Protein AF-0000000071357700 (afdb_homodimer)

Nearest PDB structures (foldseek):
  2y75-assembly1_E  TM=8.325E-01  e=3.888E-07  Bacillus subtilis
  4cic-assembly1_B  TM=8.578E-01  e=1.133E-05  Thermincola potens JR
  6hse-assembly1_A  TM=6.939E-01  e=2.229E-06  Streptomyces venezuelae ATCC 10712
  7b0c-assembly1_B  TM=7.019E-01  e=5.502E-06  Streptomyces coelicolor A3(2)
  3k69-assembly1_A-2  TM=5.974E-01  e=1.442E-05  Lactiplantibacillus plantarum

Secondary structure (DSSP, 8-state):
--SS-HHHHHHHHHHHHHHHHHHTT--B-HHHHHHHHT--HHHHHHHHHHHHHTTSSEEE-STT-EEE--HHHHTSBTHHHHHHHHTTHHHH--TT--SS--SSS--TTHHHHHHHHHHHHHHHHHSBGGG--HHIIIII--S--/--SS-HHHHHHHHHHHHHHHHHHTT--B-HHHHHHHHT--HHHHHHHHHHHHHTTSSEEE-STT-EEE--HHHHTSBTHHHHHHHHTTHHHH--TT--SS--SSS--TTHHHHHHHHHHHHHHHHHSBGGG--HHHHHHS--S--

Foldseek 3Di:
DDPDDPLLLLLLLLLLVQLQQVVVVAFDALVRSCQQQVHDSVSSVVLVVLCCVVVLWDWDDDPRIHIHHDPVSQQFFQVVSVCSPPNCCLQDHDPVRDPPADPVRHDPCRPVVNVVSVVVVCNRRVHGSNNDYPVCCVPPNSSHD/DDPDDPLLLLLLLLLLVQLQQVVVVAFDALVRSCQQQVHDSVSSVVLVVLCCVVVLWDWDDDPRIHIHHDPVSQQFFQVVSVCSPPRCCLQDHDPVRDPPADPVRHDPCRPVVNVVSVVVVCNRRVHGSNNDYPVCCVVPNSSHD

InterPro domains:
  IPR000944 Transcription regulator Rrf2 [PF02082] (5-131)
  IPR000944 Transcription regulator Rrf2 [PS51197] (3-134)
  IPR000944 Transcription regulator Rrf2 [PTHR33221] (5-133)
  IPR000944 Transcription regulator Rrf2 [TIGR00738] (4-131)
  IPR030489 Transcription regulator Rrf2-type, conserved site [PS01332] (51-69)
  IPR036388 Winged helix-like DNA-binding domain superfamily [G3DSA:1.10.10.10] (3-140)
  IPR036390 Winged helix DNA-binding domain superfamily [SSF46785] (5-133)

Solvent-accessible surface area (backbone atoms only — not comparable to full-atom values): 15322 Å² total; per-residue (Å²): 122,44,63,41,53,70,67,51,21,51,45,51,46,48,49,41,53,34,29,32,38,20,76,70,75,38,56,44,42,69,67,61,51,21,64,51,41,64,44,62,52,72,63,45,50,56,52,50,50,55,36,35,75,70,60,59,32,45,74,43,84,68,97,88,25,24,32,29,40,55,75,74,42,29,66,35,33,46,39,54,58,46,37,72,76,65,42,60,40,74,64,67,56,36,69,59,61,36,76,60,57,39,94,89,27,30,40,94,58,39,74,67,38,49,55,37,35,49,45,48,42,49,52,29,54,70,37,35,40,47,73,53,45,57,71,48,30,76,72,26,24,63,59,44,73,122,46,64,40,53,70,68,51,19,51,46,52,47,48,51,42,52,34,30,33,38,20,77,71,75,38,56,43,42,69,67,59,49,20,67,51,41,64,43,62,54,72,64,46,51,54,51,51,50,54,36,36,75,70,59,60,33,44,75,41,85,65,96,88,26,24,32,28,39,55,75,74,42,30,65,35,32,45,40,54,58,46,36,72,74,68,41,61,40,72,65,67,53,36,70,59,61,38,76,64,55,39,94,90,28,30,40,94,56,39,72,66,40,48,54,38,35,49,45,49,42,48,51,29,55,69,37,36,41,46,74,54,42,56,74,51,26,78,70,24,29,63,58,47,67

Structure (mmCIF, N/CA/C/O backbone):
data_AF-0000000071357700-model_v1
#
loop_
_entity.id
_entity.type
_entity.pdbx_description
1 polymer 'Transcriptional regulator, BadM/Rrf2 family'
#
loop_
_atom_site.group_PDB
_atom_site.id
_atom_site.type_symbol
_atom_site.label_atom_id
_atom_site.label_alt_id
_atom_site.label_comp_id
_atom_site.label_asym_id
_atom_site.label_entity_id
_atom_site.label_seq_id
_atom_site.pdbx_PDB_ins_code
_atom_site.Cartn_x
_atom_site.Cartn_y
_atom_site.Cartn_z
_atom_site.occupancy
_atom_site.B_iso_or_equiv
_atom_site.auth_seq_id
_atom_site.auth_comp_id
_atom_site.auth_asym_id
_atom_site.auth_atom_id
_atom_site.pdbx_PDB_model_num
ATOM 1 N N . MET A 1 1 ? -5.949 3.484 -6.414 1 47.72 1 MET A N 1
ATOM 2 C CA . MET A 1 1 ? -5.672 2.896 -5.109 1 47.72 1 MET A CA 1
ATOM 3 C C . MET A 1 1 ? -4.18 2.934 -4.801 1 47.72 1 MET A C 1
ATOM 5 O O . MET A 1 1 ? -3.354 2.674 -5.68 1 47.72 1 MET A O 1
ATOM 9 N N . GLY A 1 2 ? -3.729 3.766 -3.908 1 59.22 2 GLY A N 1
ATOM 10 C CA . GLY A 1 2 ? -2.348 4.141 -3.643 1 59.22 2 GLY A CA 1
ATOM 11 C C . GLY A 1 2 ? -1.63 3.168 -2.729 1 59.22 2 GLY A C 1
ATOM 12 O O . GLY A 1 2 ? -2.172 2.113 -2.389 1 59.22 2 GLY A O 1
ATOM 13 N N . PHE A 1 3 ? -0.443 3.375 -2.49 1 72.31 3 PHE A N 1
ATOM 14 C CA . PHE A 1 3 ? 0.443 2.664 -1.575 1 72.31 3 PHE A CA 1
ATOM 15 C C . PHE A 1 3 ? -0.128 2.658 -0.163 1 72.31 3 PHE A C 1
ATOM 17 O O . PHE A 1 3 ? -0.196 1.609 0.481 1 72.31 3 PHE A O 1
ATOM 24 N N . PHE A 1 4 ? -0.671 3.709 0.157 1 87.12 4 PHE A N 1
ATOM 25 C CA . PHE A 1 4 ? -1.329 3.828 1.453 1 87.12 4 PHE A CA 1
ATOM 26 C C . PHE A 1 4 ? -2.836 3.656 1.313 1 87.12 4 PHE A C 1
ATOM 28 O O . PHE A 1 4 ? -3.389 3.832 0.225 1 87.12 4 PHE A O 1
ATOM 35 N N . SER A 1 5 ? -3.4 3.236 2.422 1 89 5 SER A N 1
ATOM 36 C CA . SER A 1 5 ? -4.859 3.234 2.447 1 89 5 SER A CA 1
ATOM 37 C C . SER A 1 5 ? -5.418 4.641 2.254 1 89 5 SER A C 1
ATOM 39 O O . SER A 1 5 ? -4.73 5.629 2.523 1 89 5 SER A O 1
ATOM 41 N N . LYS A 1 6 ? -6.656 4.66 1.799 1 89.06 6 LYS A N 1
ATOM 42 C CA . LYS A 1 6 ? -7.312 5.953 1.638 1 89.06 6 LYS A CA 1
ATOM 43 C C . LYS A 1 6 ? -7.332 6.727 2.951 1 89.06 6 LYS A C 1
ATOM 45 O O . LYS A 1 6 ? -7.152 7.945 2.963 1 89.06 6 LYS A O 1
ATOM 50 N N . THR A 1 7 ? -7.574 5.996 4.02 1 93.5 7 THR A N 1
ATOM 51 C CA . THR A 1 7 ? -7.57 6.598 5.348 1 93.5 7 THR A CA 1
ATOM 52 C C . THR A 1 7 ? -6.23 7.277 5.629 1 93.5 7 THR A C 1
ATOM 54 O O . THR A 1 7 ? -6.195 8.438 6.047 1 93.5 7 THR A O 1
ATOM 57 N N . CYS A 1 8 ? -5.188 6.598 5.352 1 93.81 8 CYS A N 1
ATOM 58 C CA . CYS A 1 8 ? -3.859 7.145 5.613 1 93.81 8 CYS A CA 1
ATOM 59 C C . CYS A 1 8 ? -3.555 8.305 4.676 1 93.81 8 CYS A C 1
ATOM 61 O O . CYS A 1 8 ? -2.912 9.281 5.07 1 93.81 8 CYS A O 1
ATOM 63 N N . GLU A 1 9 ? -3.99 8.188 3.463 1 92.62 9 GLU A N 1
ATOM 64 C CA . GLU A 1 9 ? -3.799 9.281 2.516 1 92.62 9 GLU A CA 1
ATOM 65 C C . GLU A 1 9 ? -4.473 10.562 3.004 1 92.62 9 GLU A C 1
ATOM 67 O O . GLU A 1 9 ? -3.84 11.617 3.064 1 92.62 9 GLU A O 1
ATOM 72 N N . TYR A 1 10 ? -5.691 10.445 3.387 1 94.44 10 TYR A N 1
ATOM 73 C CA . TYR A 1 10 ? -6.43 11.594 3.891 1 94.44 10 TYR A CA 1
ATOM 74 C C . TYR A 1 10 ? -5.789 12.141 5.16 1 94.44 10 TYR A C 1
ATOM 76 O O . TYR A 1 10 ? -5.672 13.359 5.328 1 94.44 10 TYR A O 1
ATOM 84 N N . ALA A 1 11 ? -5.426 11.258 5.973 1 96.75 11 ALA A N 1
ATOM 85 C CA . ALA A 1 11 ? -4.84 11.664 7.25 1 96.75 11 ALA A CA 1
ATOM 86 C C . ALA A 1 11 ? -3.555 12.453 7.039 1 96.75 11 ALA A C 1
ATOM 88 O O . ALA A 1 11 ? -3.365 13.516 7.645 1 96.75 11 ALA A O 1
ATOM 89 N N . MET A 1 12 ? -2.723 11.922 6.195 1 94.81 12 MET A N 1
ATOM 90 C CA . MET A 1 12 ? -1.46 12.609 5.941 1 94.81 12 MET A CA 1
ATOM 91 C C . MET A 1 12 ? -1.704 13.992 5.348 1 94.81 12 MET A C 1
ATOM 93 O O . MET A 1 12 ? -1.11 14.977 5.793 1 94.81 12 MET A O 1
ATOM 97 N N . ARG A 1 13 ? -2.582 14.047 4.406 1 94 13 ARG A N 1
ATOM 98 C CA . ARG A 1 13 ? -2.891 15.336 3.803 1 94 13 ARG A CA 1
ATOM 99 C C . ARG A 1 13 ? -3.477 16.297 4.832 1 94 13 ARG A C 1
ATOM 101 O O . ARG A 1 13 ? -3.107 17.469 4.875 1 94 13 ARG A O 1
ATOM 108 N N . ALA A 1 14 ? -4.344 15.812 5.625 1 96.25 14 ALA A N 1
ATOM 109 C CA . ALA A 1 14 ? -4.992 16.641 6.637 1 96.25 14 ALA A CA 1
ATOM 110 C C . ALA A 1 14 ? -3.977 17.172 7.645 1 96.25 14 ALA A C 1
ATOM 112 O O . ALA A 1 14 ? -3.967 18.359 7.957 1 96.25 14 ALA A O 1
ATOM 113 N N . VAL A 1 15 ? -3.174 16.297 8.109 1 97.12 15 VAL A N 1
ATOM 114 C CA . VAL A 1 15 ? -2.205 16.656 9.133 1 97.12 15 VAL A CA 1
ATOM 115 C C . VAL A 1 15 ? -1.217 17.672 8.578 1 97.12 15 VAL A C 1
ATOM 117 O O . VAL A 1 15 ? -0.868 18.641 9.258 1 97.12 15 VAL A O 1
ATOM 120 N N . ILE A 1 16 ? -0.778 17.469 7.395 1 95.19 16 ILE A N 1
ATOM 121 C CA . ILE A 1 16 ? 0.145 18.422 6.773 1 95.19 16 ILE A CA 1
ATOM 122 C C . ILE A 1 16 ? -0.532 19.781 6.625 1 95.19 16 ILE A C 1
ATOM 124 O O . ILE A 1 16 ? 0.075 20.812 6.906 1 95.19 16 ILE A O 1
ATOM 128 N N . TYR A 1 17 ? -1.741 19.797 6.164 1 94.56 17 TYR A N 1
ATOM 129 C CA . TYR A 1 17 ? -2.492 21.047 6.035 1 94.56 17 TYR A CA 1
ATOM 130 C C . TYR A 1 17 ? -2.598 21.75 7.375 1 94.56 17 TYR A C 1
ATOM 132 O O . TYR A 1 17 ? -2.32 22.953 7.473 1 94.56 17 TYR A O 1
ATOM 140 N N . ILE A 1 18 ? -2.986 21.047 8.367 1 96.75 18 ILE A N 1
ATOM 141 C CA . ILE A 1 18 ? -3.139 21.609 9.703 1 96.75 18 ILE A CA 1
ATOM 142 C C . ILE A 1 18 ? -1.794 22.141 10.195 1 96.75 18 ILE A C 1
ATOM 144 O O . ILE A 1 18 ? -1.725 23.203 10.805 1 96.75 18 ILE A O 1
ATOM 148 N N . ALA A 1 19 ? -0.78 21.359 9.945 1 96.75 19 ALA A N 1
ATOM 149 C CA . ALA A 1 19 ? 0.559 21.75 10.375 1 96.75 19 ALA A CA 1
ATOM 150 C C . ALA A 1 19 ? 0.961 23.094 9.758 1 96.75 19 ALA A C 1
ATOM 152 O O . ALA A 1 19 ? 1.442 23.984 10.461 1 96.75 19 ALA A O 1
ATOM 153 N N . VAL A 1 20 ? 0.781 23.219 8.508 1 94.62 20 VAL A N 1
ATOM 154 C CA . VAL A 1 20 ? 1.146 24.453 7.797 1 94.62 20 VAL A CA 1
ATOM 155 C C . VAL A 1 20 ? 0.35 25.625 8.352 1 94.62 20 VAL A C 1
ATOM 157 O O . VAL A 1 20 ? 0.912 26.688 8.633 1 94.62 20 VAL A O 1
ATOM 160 N N . ARG A 1 21 ? -0.917 25.422 8.555 1 94.94 21 ARG A N 1
ATOM 161 C CA . ARG A 1 21 ? -1.773 26.469 9.102 1 94.94 21 ARG A CA 1
ATOM 162 C C . ARG A 1 21 ? -1.368 26.828 10.531 1 94.94 21 ARG A C 1
ATOM 164 O O . ARG A 1 21 ? -1.379 28 10.906 1 94.94 21 ARG A O 1
ATOM 171 N N . SER A 1 22 ? -1.068 25.844 11.234 1 96.12 22 SER A N 1
ATOM 172 C CA . SER A 1 22 ? -0.644 26.047 12.609 1 96.12 22 SER A CA 1
ATOM 173 C C . SER A 1 22 ? 0.635 26.875 12.672 1 96.12 22 SER A C 1
ATOM 175 O O . SER A 1 22 ? 0.788 27.734 13.555 1 96.12 22 SER A O 1
ATOM 177 N N . GLN A 1 23 ? 1.544 26.562 11.828 1 94.62 23 GLN A N 1
ATOM 178 C CA . GLN A 1 23 ? 2.795 27.312 11.773 1 94.62 23 GLN A CA 1
ATOM 179 C C . GLN A 1 23 ? 2.541 28.781 11.445 1 94.62 23 GLN A C 1
ATOM 181 O O . GLN A 1 23 ? 3.371 29.641 11.75 1 94.62 23 GLN A O 1
ATOM 186 N N . GLU A 1 24 ? 1.384 29.047 10.867 1 93.25 24 GLU A N 1
ATOM 187 C CA . GLU A 1 24 ? 0.967 30.406 10.562 1 93.25 24 GLU A CA 1
ATOM 188 C C . GLU A 1 24 ? 0.132 31 11.695 1 93.25 24 GLU A C 1
ATOM 190 O O . GLU A 1 24 ? -0.424 32.094 11.562 1 93.25 24 GLU A O 1
ATOM 195 N N . GLY A 1 25 ? -0.022 30.266 12.75 1 93.69 25 GLY A N 1
ATOM 196 C CA . GLY A 1 25 ? -0.764 30.719 13.914 1 93.69 25 GLY A CA 1
ATOM 197 C C . GLY A 1 25 ? -2.264 30.562 13.773 1 93.69 25 GLY A C 1
ATOM 198 O O . GLY A 1 25 ? -3.039 31.219 14.461 1 93.69 25 GLY A O 1
ATOM 199 N N . GLN A 1 26 ? -2.684 29.703 12.852 1 94.94 26 GLN A N 1
ATOM 200 C CA . GLN A 1 26 ? -4.109 29.547 12.57 1 94.94 26 GLN A CA 1
ATOM 201 C C . GLN A 1 26 ? -4.613 28.188 13.023 1 94.94 26 GLN A C 1
ATOM 203 O O . GLN A 1 26 ? -3.838 27.234 13.117 1 94.94 26 GLN A O 1
ATOM 208 N N . ARG A 1 27 ? -5.852 28.156 13.336 1 97.12 27 ARG A N 1
ATOM 209 C CA . ARG A 1 27 ? -6.598 26.922 13.547 1 97.12 27 ARG A CA 1
ATOM 210 C C . ARG A 1 27 ? -7.574 26.672 12.406 1 97.12 27 ARG A C 1
ATOM 212 O O . ARG A 1 27 ? -8.078 27.609 11.789 1 97.12 27 ARG A O 1
ATOM 219 N N . THR A 1 28 ? -7.781 25.469 12.172 1 96.06 28 THR A N 1
ATOM 220 C CA . THR A 1 28 ? -8.578 25.156 10.984 1 96.06 28 THR A CA 1
ATOM 221 C C . THR A 1 28 ? -9.75 24.25 11.352 1 96.06 28 THR A C 1
ATOM 223 O O . THR A 1 28 ? -9.57 23.266 12.078 1 96.06 28 THR A O 1
ATOM 226 N N . GLY A 1 29 ? -10.93 24.594 10.852 1 96.5 29 GLY A N 1
ATOM 227 C CA . GLY A 1 29 ? -12.102 23.75 11.047 1 96.5 29 GLY A CA 1
ATOM 228 C C . GLY A 1 29 ? -12.164 22.594 10.086 1 96.5 29 GLY A C 1
ATOM 229 O O . GLY A 1 29 ? -11.516 22.609 9.031 1 96.5 29 GLY A O 1
ATOM 230 N N . ILE A 1 30 ? -12.922 21.609 10.461 1 95.69 30 ILE A N 1
ATOM 231 C CA . ILE A 1 30 ? -13.016 20.359 9.703 1 95.69 30 ILE A CA 1
ATOM 232 C C . ILE A 1 30 ? -13.484 20.656 8.281 1 95.69 30 ILE A C 1
ATOM 234 O O . ILE A 1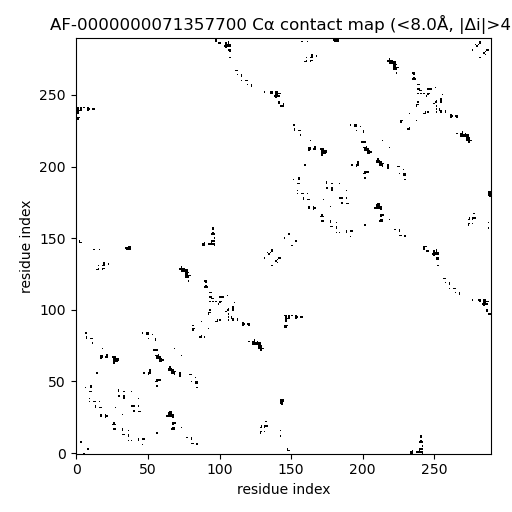 30 ? -13.016 20.031 7.328 1 95.69 30 ILE A O 1
ATOM 238 N N . ARG A 1 31 ? -14.453 21.531 8.047 1 94.62 31 ARG A N 1
ATOM 239 C CA . ARG A 1 31 ? -14.969 21.875 6.723 1 94.62 31 ARG A CA 1
ATOM 240 C C . ARG A 1 31 ? -13.867 22.438 5.836 1 94.62 31 ARG A C 1
ATOM 242 O O . ARG A 1 31 ? -13.727 22.047 4.68 1 94.62 31 ARG A O 1
ATOM 249 N N . GLU A 1 32 ? -13.164 23.344 6.375 1 94.88 32 GLU A N 1
ATOM 250 C CA . GLU A 1 32 ? -12.055 23.938 5.641 1 94.88 32 GLU A CA 1
ATOM 251 C C . GLU A 1 32 ? -11.023 22.891 5.246 1 94.88 32 GLU A C 1
ATOM 253 O O . GLU A 1 32 ? -10.555 22.875 4.105 1 94.88 32 GLU A O 1
ATOM 258 N N . ILE A 1 33 ? -10.648 22.078 6.164 1 95.69 33 ILE A N 1
ATOM 259 C CA . ILE A 1 33 ? -9.672 21.031 5.895 1 95.69 33 ILE A CA 1
ATOM 260 C C . ILE A 1 33 ? -10.18 20.125 4.77 1 95.69 33 ILE A C 1
ATOM 262 O O . ILE A 1 33 ? -9.477 19.891 3.787 1 95.69 33 ILE A O 1
ATOM 266 N N . ALA A 1 34 ? -11.414 19.641 4.918 1 95.75 34 ALA A N 1
ATOM 267 C CA . ALA A 1 34 ? -12.008 18.719 3.945 1 95.75 34 ALA A CA 1
ATOM 268 C C . ALA A 1 34 ? -11.992 19.328 2.543 1 95.75 34 ALA A C 1
ATOM 270 O O . ALA A 1 34 ? -11.633 18.641 1.575 1 95.75 34 ALA A O 1
ATOM 271 N N . GLU A 1 35 ? -12.32 20.547 2.416 1 92.94 35 GLU A N 1
ATOM 272 C CA . GLU A 1 35 ? -12.375 21.25 1.137 1 92.94 35 GLU A CA 1
ATOM 273 C C . GLU A 1 35 ? -10.992 21.359 0.509 1 92.94 35 GLU A C 1
ATOM 275 O O . GLU A 1 35 ? -10.836 21.234 -0.707 1 92.94 35 GLU A O 1
ATOM 280 N N . ASN A 1 36 ? -10.031 21.547 1.307 1 91.88 36 ASN A N 1
ATOM 281 C CA . ASN A 1 36 ? -8.695 21.828 0.791 1 91.88 36 ASN A CA 1
ATOM 282 C C . ASN A 1 36 ? -7.93 20.547 0.477 1 91.88 36 ASN A C 1
ATOM 284 O O . ASN A 1 36 ? -6.961 20.562 -0.284 1 91.88 36 ASN A O 1
ATOM 288 N N . ILE A 1 37 ? -8.32 19.484 1.037 1 90.5 37 ILE A N 1
ATOM 289 C CA . ILE A 1 37 ? -7.586 18.25 0.756 1 90.5 37 ILE A CA 1
ATOM 290 C C . ILE A 1 37 ? -8.469 17.281 -0.029 1 90.5 37 ILE A C 1
ATOM 292 O O . ILE A 1 37 ? -8.102 16.125 -0.245 1 90.5 37 ILE A O 1
ATOM 296 N N . ASN A 1 38 ? -9.633 17.656 -0.457 1 88.81 38 ASN A N 1
ATOM 297 C CA . ASN A 1 38 ? -10.578 16.875 -1.255 1 88.81 38 ASN A CA 1
ATOM 298 C C . ASN A 1 38 ? -10.93 15.555 -0.576 1 88.81 38 ASN A C 1
ATOM 300 O O . ASN A 1 38 ? -10.781 14.492 -1.176 1 88.81 38 ASN A O 1
ATOM 304 N N . SER A 1 39 ? -11.391 15.68 0.576 1 91.81 39 SER A N 1
ATOM 305 C CA . SER A 1 39 ? -11.836 14.539 1.364 1 91.81 39 SER A CA 1
ATOM 306 C C . SER A 1 39 ? -13.281 14.711 1.818 1 91.81 39 SER A C 1
ATOM 308 O O . SER A 1 39 ? -13.719 15.82 2.113 1 91.81 39 SER A O 1
ATOM 310 N N . PRO A 1 40 ? -14 13.57 1.815 1 93.69 40 PRO A N 1
ATOM 311 C CA . PRO A 1 40 ? -15.312 13.672 2.447 1 93.69 40 PRO A CA 1
ATOM 312 C C . PRO A 1 40 ? -15.234 14.062 3.92 1 93.69 40 PRO A C 1
ATOM 314 O O . PRO A 1 40 ? -14.398 13.539 4.66 1 93.69 40 PRO A O 1
ATOM 317 N N . GLU A 1 41 ? -16.125 14.953 4.297 1 94.88 41 GLU A N 1
ATOM 318 C CA . GLU A 1 41 ? -16.078 15.531 5.633 1 94.88 41 GLU A CA 1
ATOM 319 C C . GLU A 1 41 ? -16.328 14.477 6.707 1 94.88 41 GLU A C 1
ATOM 321 O O . GLU A 1 41 ? -15.656 14.469 7.742 1 94.88 41 GLU A O 1
ATOM 326 N N . HIS A 1 42 ? -17.281 13.664 6.477 1 93.94 42 HIS A N 1
ATOM 327 C CA . HIS A 1 42 ? -17.641 12.68 7.5 1 93.94 42 HIS A CA 1
ATOM 328 C C . HIS A 1 42 ? -16.484 11.711 7.746 1 93.94 42 HIS A C 1
ATOM 330 O O . HIS A 1 42 ? -16.234 11.32 8.891 1 93.94 42 HIS A O 1
ATOM 336 N N . PHE A 1 43 ? -15.859 11.289 6.75 1 94 43 PHE A N 1
ATOM 337 C CA . PHE A 1 43 ? -14.711 10.398 6.852 1 94 43 PHE A CA 1
ATOM 338 C C . PHE A 1 43 ? -13.547 11.102 7.535 1 94 43 PHE A C 1
ATOM 340 O O . PHE A 1 43 ? -12.883 10.523 8.406 1 94 43 PHE A O 1
ATOM 347 N N . LEU A 1 44 ? -13.398 12.305 7.254 1 97.06 44 LEU A N 1
ATOM 348 C CA . LEU A 1 44 ? -12.32 13.102 7.824 1 97.06 44 LEU A CA 1
ATOM 349 C C . LEU A 1 44 ? -12.531 13.312 9.32 1 97.06 44 LEU A C 1
ATOM 351 O O . LEU A 1 44 ? -11.57 13.297 10.102 1 97.06 44 LEU A O 1
ATOM 355 N N . ALA A 1 45 ? -13.734 13.508 9.695 1 96.81 45 ALA A N 1
ATOM 356 C CA . ALA A 1 45 ? -14.055 13.711 11.102 1 96.81 45 ALA A CA 1
ATOM 357 C C . ALA A 1 45 ? -13.586 12.531 11.953 1 96.81 45 ALA A C 1
ATOM 359 O O . ALA A 1 45 ? -13 12.719 13.016 1 96.81 45 ALA A O 1
ATOM 360 N N . LYS A 1 46 ? -13.805 11.367 11.508 1 97.19 46 LYS A N 1
ATOM 361 C CA . LYS A 1 46 ? -13.375 10.164 12.219 1 97.19 46 LYS A CA 1
ATOM 362 C C . LYS A 1 46 ? -11.852 10.086 12.305 1 97.19 46 LYS A C 1
ATOM 364 O O . LYS A 1 46 ? -11.305 9.727 13.344 1 97.19 46 LYS A O 1
ATOM 369 N N . ILE A 1 47 ? -11.25 10.391 11.273 1 97.94 47 ILE A N 1
ATOM 370 C CA . ILE A 1 47 ? -9.789 10.375 11.211 1 97.94 47 ILE A CA 1
ATOM 371 C C . ILE A 1 47 ? -9.219 11.375 12.219 1 97.94 47 ILE A C 1
ATOM 373 O O . ILE A 1 47 ? -8.352 11.023 13.023 1 97.94 47 ILE A O 1
ATOM 377 N N . LEU A 1 48 ? -9.742 12.586 12.188 1 98.06 48 LEU A N 1
ATOM 378 C CA . LEU A 1 48 ? -9.219 13.633 13.055 1 98.06 48 LEU A CA 1
ATOM 379 C C . LEU A 1 48 ? -9.523 13.336 14.516 1 98.06 48 LEU A C 1
ATOM 381 O O . LEU A 1 48 ? -8.734 13.68 15.398 1 98.06 48 LEU A O 1
ATOM 385 N N . GLN A 1 49 ? -10.625 12.758 14.711 1 9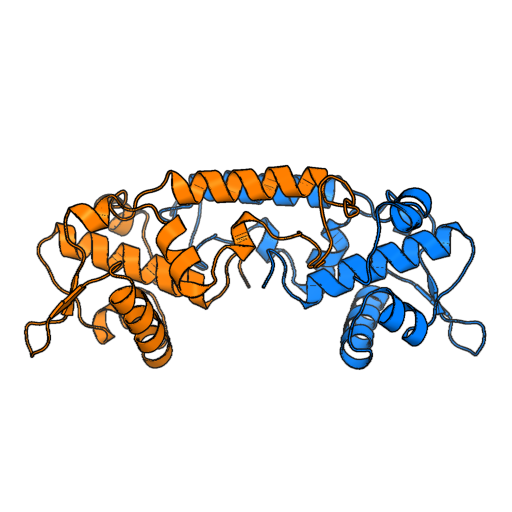7.25 49 GLN A N 1
ATOM 386 C CA . GLN A 1 49 ? -10.953 12.344 16.062 1 97.25 49 GLN A CA 1
ATOM 387 C C . GLN A 1 49 ? -9.93 11.352 16.609 1 97.25 49 GLN A C 1
ATOM 389 O O . GLN A 1 49 ? -9.438 11.492 17.734 1 97.25 49 GLN A O 1
ATOM 394 N N . LYS A 1 50 ? -9.609 10.367 15.844 1 97.56 50 LYS A N 1
ATOM 395 C CA . LYS A 1 50 ? -8.625 9.367 16.234 1 97.56 50 LYS A CA 1
ATOM 396 C C . LYS A 1 50 ? -7.25 10 16.453 1 97.56 50 LYS A C 1
ATOM 398 O O . LYS A 1 50 ? -6.566 9.695 17.438 1 97.56 50 LYS A O 1
ATOM 403 N N . LEU A 1 51 ? -6.887 10.859 15.594 1 98.31 51 LEU A N 1
ATOM 404 C CA . LEU A 1 51 ? -5.586 11.516 15.695 1 98.31 51 LEU A CA 1
ATOM 405 C C . LEU A 1 51 ? -5.535 12.43 16.922 1 98.31 51 LEU A C 1
ATOM 407 O O . LEU A 1 51 ? -4.484 12.562 17.547 1 98.31 51 LEU A O 1
ATOM 411 N N . SER A 1 52 ? -6.641 13.086 17.156 1 97.81 52 SER A N 1
ATOM 412 C CA . SER A 1 52 ? -6.723 13.945 18.344 1 97.81 52 SER A CA 1
ATOM 413 C C . SER A 1 52 ? -6.598 13.133 19.625 1 97.81 52 SER A C 1
ATOM 415 O O . SER A 1 52 ? -5.914 13.547 20.562 1 97.81 52 SER A O 1
ATOM 417 N N . GLN A 1 53 ? -7.227 12.008 19.625 1 96.75 53 GLN A N 1
ATOM 418 C CA . GLN A 1 53 ? -7.16 11.125 20.797 1 96.75 53 GLN A CA 1
ATOM 419 C C . GLN A 1 53 ? -5.727 10.672 21.047 1 96.75 53 GLN A C 1
ATOM 421 O O . GLN A 1 53 ? -5.344 10.438 22.203 1 96.75 53 GLN A O 1
ATOM 426 N N . GLN A 1 54 ? -4.949 10.602 20.031 1 96.19 54 GLN A N 1
ATOM 427 C CA . GLN A 1 54 ? -3.564 10.148 20.141 1 96.19 54 GLN A CA 1
ATOM 428 C C . GLN A 1 54 ? -2.613 11.336 20.312 1 96.19 54 GLN A C 1
ATOM 430 O O . GLN A 1 54 ? -1.393 11.156 20.312 1 96.19 54 GLN A O 1
ATOM 435 N N . GLY A 1 55 ? -3.145 12.516 20.312 1 96.88 55 GLY A N 1
ATOM 436 C CA . GLY A 1 55 ? -2.365 13.711 20.562 1 96.88 55 GLY A CA 1
ATOM 437 C C . GLY A 1 55 ? -1.59 14.195 19.359 1 96.88 55 GLY A C 1
ATOM 438 O O . GLY A 1 55 ? -0.657 14.992 19.484 1 96.88 55 GLY A O 1
ATOM 439 N N . LEU A 1 56 ? -1.884 13.727 18.234 1 97.88 56 LEU A N 1
ATOM 440 C CA . LEU A 1 56 ? -1.18 14.125 17.016 1 97.88 56 LEU A CA 1
ATOM 441 C C . LEU A 1 56 ? -1.703 15.461 16.5 1 97.88 56 LEU A C 1
ATOM 443 O O . LEU A 1 56 ? -0.969 16.203 15.844 1 97.88 56 LEU A O 1
ATOM 447 N N . VAL A 1 57 ? -2.936 15.68 16.703 1 98.19 57 VAL A N 1
ATOM 448 C CA . VAL A 1 57 ? -3.564 16.969 16.453 1 98.19 57 VAL A CA 1
ATOM 449 C C . VAL A 1 57 ? -4.32 17.422 17.703 1 98.19 57 VAL A C 1
ATOM 451 O O . VAL A 1 57 ? -4.812 16.594 18.469 1 98.19 57 VAL A O 1
ATOM 454 N N . LEU A 1 58 ? -4.305 18.656 17.891 1 98.38 58 LEU A N 1
ATOM 455 C CA . LEU A 1 58 ? -5.07 19.25 18.984 1 98.38 58 LEU A CA 1
ATOM 456 C C . LEU A 1 58 ? -6.289 20 18.453 1 98.38 58 LEU A C 1
ATOM 458 O O . LEU A 1 58 ? -6.359 20.312 17.25 1 98.38 58 LEU A O 1
ATOM 462 N N . SER A 1 59 ? -7.242 20.203 19.359 1 97.25 59 SER A N 1
ATOM 463 C CA . SER A 1 59 ? -8.453 20.891 18.922 1 97.25 59 SER A CA 1
ATOM 464 C C . SER A 1 59 ? -9.008 21.797 20.016 1 97.25 59 SER A C 1
ATOM 466 O O . SER A 1 59 ? -8.852 21.516 21.203 1 97.25 59 SER A O 1
ATOM 468 N N . ILE A 1 60 ? -9.5 22.906 19.594 1 95.62 60 ILE A N 1
ATOM 469 C CA . ILE A 1 60 ? -10.227 23.844 20.438 1 95.62 60 ILE A CA 1
ATOM 470 C C . ILE A 1 60 ? -11.672 23.953 19.969 1 95.62 60 ILE A C 1
ATOM 472 O O . ILE A 1 60 ? -11.93 24.125 18.766 1 95.62 60 ILE A O 1
ATOM 476 N N . LYS A 1 61 ? -12.602 23.797 20.938 1 92.25 61 LYS A N 1
ATOM 477 C CA . LYS A 1 61 ? -14.023 23.891 20.594 1 92.25 61 LYS A CA 1
ATOM 478 C C . LYS A 1 61 ? -14.469 25.344 20.469 1 92.25 61 LYS A C 1
ATOM 480 O O . LYS A 1 61 ? -13.883 26.234 21.094 1 92.25 61 LYS A O 1
ATOM 485 N N . GLY A 1 62 ? -15.547 25.594 19.703 1 89.19 62 GLY A N 1
ATOM 486 C CA . GLY A 1 62 ? -16.172 26.906 19.625 1 89.19 62 GLY A CA 1
ATOM 487 C C . GLY A 1 62 ? -15.992 27.578 18.281 1 89.19 62 GLY A C 1
ATOM 488 O O . GLY A 1 62 ? -15.266 27.094 17.422 1 89.19 62 GLY A O 1
ATOM 489 N N . PRO A 1 63 ? -16.625 28.688 18.016 1 87.06 63 PRO A N 1
ATOM 490 C CA . PRO A 1 63 ? -16.656 29.391 16.734 1 87.06 63 PRO A CA 1
ATOM 491 C C . PRO A 1 63 ? -15.25 29.781 16.25 1 87.06 63 PRO A C 1
ATOM 493 O O . PRO A 1 63 ? -15.008 29.844 15.047 1 87.06 63 PRO A O 1
ATOM 496 N N . HIS A 1 64 ? -14.336 30.047 17.203 1 87.75 64 HIS A N 1
ATOM 497 C CA . HIS A 1 64 ? -12.977 30.391 16.812 1 87.75 64 HIS A CA 1
ATOM 498 C C . HIS A 1 64 ? -12.023 29.234 17.062 1 87.75 64 HIS A C 1
ATOM 500 O O . HIS A 1 64 ? -10.805 29.422 17.125 1 87.75 64 HIS A O 1
ATOM 506 N N . GLY A 1 65 ? -12.664 28.094 17.156 1 95.19 65 GLY A N 1
ATOM 507 C CA . GLY A 1 65 ? -11.828 26.938 17.422 1 95.19 65 GLY A CA 1
ATOM 508 C C . GLY A 1 65 ? -11.336 26.266 16.141 1 95.19 65 GLY A C 1
ATOM 509 O O . GLY A 1 65 ? -11.148 26.922 15.125 1 95.19 65 GLY A O 1
ATOM 510 N N . GLY A 1 66 ? -10.945 24.984 16.297 1 97.31 66 GLY A N 1
ATOM 511 C CA . GLY A 1 66 ? -10.398 24.203 15.195 1 97.31 66 GLY A CA 1
ATOM 512 C C . GLY A 1 66 ? -9.203 23.359 15.586 1 97.31 66 GLY A C 1
ATOM 513 O O . GLY A 1 66 ? -8.82 23.328 16.766 1 97.31 66 GLY A O 1
ATOM 514 N N . PHE A 1 67 ? -8.734 22.797 14.555 1 98.25 67 PHE A N 1
ATOM 515 C CA . PHE A 1 67 ? -7.602 21.891 14.758 1 98.25 67 PHE A CA 1
ATOM 516 C C . PHE A 1 67 ? -6.285 22.641 14.586 1 98.25 67 PHE A C 1
ATOM 518 O O . PHE A 1 67 ? -6.184 23.547 13.758 1 98.25 67 PHE A O 1
ATOM 525 N N . TYR A 1 68 ? -5.359 22.219 15.352 1 98.19 68 TYR A N 1
ATOM 526 C CA . TYR A 1 68 ? -4.008 22.75 15.227 1 98.19 68 TYR A CA 1
ATOM 527 C C . TYR A 1 68 ? -2.979 21.766 15.75 1 98.19 68 TYR A C 1
ATOM 529 O O . TYR A 1 68 ? -3.336 20.734 16.328 1 98.19 68 TYR A O 1
ATOM 537 N N . ILE A 1 69 ? -1.702 22.047 15.43 1 98.12 69 ILE A N 1
ATOM 538 C CA . ILE A 1 69 ? -0.574 21.266 15.922 1 98.12 69 ILE A CA 1
ATOM 539 C C . ILE A 1 69 ? 0.431 22.188 16.609 1 98.12 69 ILE A C 1
ATOM 541 O O . ILE A 1 69 ? 0.777 23.234 16.078 1 98.12 69 ILE A O 1
ATOM 545 N N . ASP A 1 70 ? 0.794 21.797 17.844 1 97.56 70 ASP A N 1
ATOM 546 C CA . ASP A 1 70 ? 1.735 22.641 18.594 1 97.56 70 ASP A CA 1
ATOM 547 C C . ASP A 1 70 ? 3.178 22.297 18.234 1 97.56 70 ASP A C 1
ATOM 549 O O . ASP A 1 70 ? 3.424 21.422 17.391 1 97.56 70 ASP A O 1
ATOM 553 N N . ALA A 1 71 ? 4.156 22.953 18.828 1 96.75 71 ALA A N 1
ATOM 554 C CA . ALA A 1 71 ? 5.57 22.844 18.469 1 96.75 71 ALA A CA 1
ATOM 555 C C . ALA A 1 71 ? 6.078 21.422 18.656 1 96.75 71 ALA A C 1
ATOM 557 O O . ALA A 1 71 ? 6.715 20.859 17.75 1 96.75 71 ALA A O 1
ATOM 558 N N . PRO A 1 72 ? 5.801 20.781 19.797 1 97.31 72 PRO A N 1
ATOM 559 C CA . PRO A 1 72 ? 6.238 19.391 19.922 1 97.31 72 PRO A CA 1
ATOM 560 C C . PRO A 1 72 ? 5.625 18.484 18.875 1 97.31 72 PRO A C 1
ATOM 562 O O . PRO A 1 72 ? 6.293 17.562 18.375 1 97.31 72 PRO A O 1
ATOM 565 N N . GLY A 1 73 ? 4.352 18.719 18.562 1 97.56 73 GLY A N 1
ATOM 566 C CA . GLY A 1 73 ? 3.682 17.922 17.562 1 97.56 73 GLY A CA 1
ATOM 567 C C . GLY A 1 73 ? 4.309 18.031 16.188 1 97.56 73 GLY A C 1
ATOM 568 O O . GLY A 1 73 ? 4.34 17.078 15.414 1 97.56 73 GLY A O 1
ATOM 569 N N . LEU A 1 74 ? 4.797 19.188 15.867 1 97.25 74 LEU A N 1
ATOM 570 C CA . LEU A 1 74 ? 5.418 19.453 14.57 1 97.25 74 LEU A CA 1
ATOM 571 C C . LEU A 1 74 ? 6.691 18.625 14.406 1 97.25 74 LEU A C 1
ATOM 573 O O . LEU A 1 74 ? 7.121 18.344 13.289 1 97.25 74 LEU A O 1
ATOM 577 N N . GLN A 1 75 ? 7.293 18.188 15.508 1 97.25 75 GLN A N 1
ATOM 578 C CA . GLN A 1 75 ? 8.547 17.438 15.469 1 97.25 75 GLN A CA 1
ATOM 579 C C . GLN A 1 75 ? 8.297 15.938 15.398 1 97.25 75 GLN A C 1
ATOM 581 O O . GLN A 1 75 ? 9.234 15.156 15.18 1 97.25 75 GLN A O 1
ATOM 586 N N . ARG A 1 76 ? 7.066 15.586 15.523 1 97.75 76 ARG A N 1
ATOM 587 C CA . ARG A 1 76 ? 6.742 14.164 15.453 1 97.75 76 ARG A CA 1
ATOM 588 C C . ARG A 1 76 ? 6.875 13.641 14.031 1 97.75 76 ARG A C 1
ATOM 590 O O . ARG A 1 76 ? 6.613 14.359 13.07 1 97.75 76 ARG A O 1
ATOM 597 N N . PRO A 1 77 ? 7.262 12.406 13.922 1 98.06 77 PRO A N 1
ATOM 598 C CA . PRO A 1 77 ? 7.398 11.812 12.586 1 98.06 77 PRO A CA 1
ATOM 599 C C . PRO A 1 77 ? 6.055 11.516 11.93 1 98.06 77 PRO A C 1
ATOM 601 O O . PRO A 1 77 ? 5.078 11.219 12.625 1 98.06 77 PRO A O 1
ATOM 604 N N . MET A 1 78 ? 6.047 11.5 10.641 1 96.81 78 MET A N 1
ATOM 605 C CA . MET A 1 78 ? 4.859 11.125 9.875 1 96.81 78 MET A CA 1
ATOM 606 C C . MET A 1 78 ? 4.422 9.703 10.203 1 96.81 78 MET A C 1
ATOM 608 O O . MET A 1 78 ? 3.236 9.383 10.117 1 96.81 78 MET A O 1
ATOM 612 N N . ALA A 1 79 ? 5.363 8.852 10.633 1 97.5 79 ALA A N 1
ATOM 613 C CA . ALA A 1 79 ? 5.082 7.461 11 1 97.5 79 ALA A CA 1
ATOM 614 C C . ALA A 1 79 ? 4.023 7.391 12.094 1 97.5 79 ALA A C 1
ATOM 616 O O . ALA A 1 79 ? 3.236 6.441 12.141 1 97.5 79 ALA A O 1
ATOM 617 N N . ASP A 1 80 ? 4.008 8.414 12.914 1 98 80 ASP A N 1
ATOM 618 C CA . ASP A 1 80 ? 3.059 8.422 14.023 1 98 80 ASP A CA 1
ATOM 619 C C . ASP A 1 80 ? 1.619 8.453 13.516 1 98 80 ASP A C 1
ATOM 621 O O . ASP A 1 80 ? 0.718 7.902 14.148 1 98 80 ASP A O 1
ATOM 625 N N . ILE A 1 81 ? 1.406 9.086 12.375 1 97.44 81 ILE A N 1
ATOM 626 C CA . ILE A 1 81 ? 0.079 9.164 11.773 1 97.44 81 ILE A CA 1
ATOM 627 C C . ILE A 1 81 ? -0.386 7.77 11.367 1 97.44 81 ILE A C 1
ATOM 629 O O . ILE A 1 81 ? -1.502 7.359 11.695 1 97.44 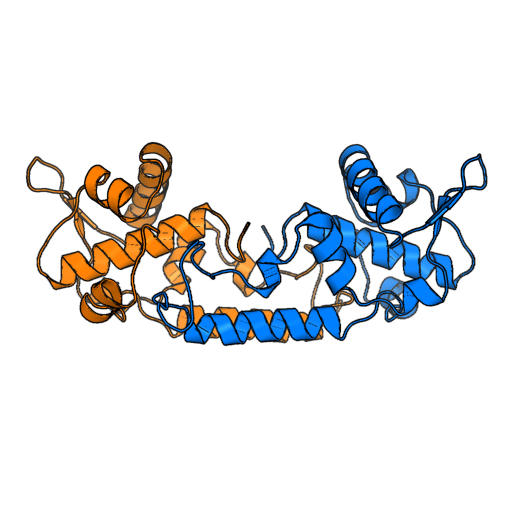81 ILE A O 1
ATOM 633 N N . ILE A 1 82 ? 0.483 7.039 10.758 1 95.81 82 ILE A N 1
ATOM 634 C CA . ILE A 1 82 ? 0.171 5.699 10.281 1 95.81 82 ILE A CA 1
ATOM 635 C C . ILE A 1 82 ? -0.09 4.773 11.469 1 95.81 82 ILE A C 1
ATOM 637 O O . ILE A 1 82 ? -1.095 4.059 11.5 1 95.81 82 ILE A O 1
ATOM 641 N N . THR A 1 83 ? 0.772 4.848 12.43 1 96.5 83 THR A N 1
ATOM 642 C CA . THR A 1 83 ? 0.668 3.988 13.602 1 96.5 83 THR A CA 1
ATOM 643 C C . THR A 1 83 ? -0.629 4.258 14.359 1 96.5 83 THR A C 1
ATOM 645 O O . THR A 1 83 ? -1.276 3.328 14.844 1 96.5 83 THR A O 1
ATOM 648 N N . ALA A 1 84 ? -0.983 5.453 14.406 1 97.12 84 ALA A N 1
ATOM 649 C CA . ALA A 1 84 ? -2.193 5.836 15.125 1 97.12 84 ALA A CA 1
ATOM 650 C C . ALA A 1 84 ? -3.438 5.258 14.461 1 97.12 84 ALA A C 1
ATOM 652 O O . ALA A 1 84 ? -4.414 4.926 15.133 1 97.12 84 ALA A O 1
ATOM 653 N N . LEU A 1 85 ? -3.422 5.129 13.195 1 95.94 85 LEU A N 1
ATOM 654 C CA . LEU A 1 85 ? -4.621 4.762 12.453 1 95.94 85 LEU A CA 1
ATOM 655 C C . LEU A 1 85 ? -4.66 3.262 12.18 1 95.94 85 LEU A C 1
ATOM 657 O O . LEU A 1 85 ? -5.723 2.643 12.25 1 95.94 85 LEU A O 1
ATOM 661 N N . GLU A 1 86 ? -3.438 2.693 11.906 1 91.69 86 GLU A N 1
ATOM 662 C CA . GLU A 1 86 ? -3.459 1.321 11.406 1 91.69 86 GLU A CA 1
ATOM 663 C C . GLU A 1 86 ? -2.457 0.447 12.156 1 91.69 86 GLU A C 1
ATOM 665 O O . GLU A 1 86 ? -2.273 -0.724 11.82 1 91.69 86 GLU A O 1
ATOM 670 N N . GLY A 1 87 ? -1.86 1.013 13.078 1 93.44 87 GLY A N 1
ATOM 671 C CA . GLY A 1 87 ? -0.874 0.241 13.82 1 93.44 87 GLY A CA 1
ATOM 672 C C . GLY A 1 87 ? 0.443 0.092 13.086 1 93.44 87 GLY A C 1
ATOM 673 O O . GLY A 1 87 ? 0.846 0.986 12.336 1 93.44 87 GLY A O 1
ATOM 674 N N . ASN A 1 88 ? 1.136 -1.034 13.336 1 92.25 88 ASN A N 1
ATOM 675 C CA . ASN A 1 88 ? 2.506 -1.182 12.859 1 92.25 88 ASN A CA 1
ATOM 676 C C . ASN A 1 88 ? 2.578 -2.125 11.656 1 92.25 88 ASN A C 1
ATOM 678 O O . ASN A 1 88 ? 3.67 -2.486 11.219 1 92.25 88 ASN A O 1
ATOM 682 N N . GLU A 1 89 ? 1.495 -2.457 11.086 1 88.56 89 GLU A N 1
ATOM 683 C CA . GLU A 1 89 ? 1.46 -3.455 10.023 1 88.56 89 GLU A CA 1
ATOM 684 C C . GLU A 1 89 ? 2.262 -2.996 8.805 1 88.56 89 GLU A C 1
ATOM 686 O O . GLU A 1 89 ? 2.973 -3.791 8.188 1 88.56 89 GLU A O 1
ATOM 691 N N . LEU A 1 90 ? 2.195 -1.757 8.492 1 89.94 90 LEU A N 1
ATOM 692 C CA . LEU A 1 90 ? 2.934 -1.215 7.355 1 89.94 90 LEU A CA 1
ATOM 693 C C . LEU A 1 90 ? 4.438 -1.394 7.551 1 89.94 90 LEU A C 1
ATOM 695 O O . LEU A 1 90 ? 5.176 -1.578 6.578 1 89.94 90 LEU A O 1
ATOM 699 N N . PHE A 1 91 ? 4.812 -1.407 8.766 1 92.25 91 PHE A N 1
ATOM 700 C CA . PHE A 1 91 ? 6.238 -1.353 9.078 1 92.25 91 PHE A CA 1
ATOM 701 C C . PHE A 1 91 ? 6.797 -2.752 9.305 1 92.25 91 PHE A C 1
ATOM 703 O O . PHE A 1 91 ? 8.016 -2.949 9.297 1 92.25 91 PHE A O 1
ATOM 710 N N . THR A 1 92 ? 5.906 -3.705 9.461 1 90.62 92 THR A N 1
ATOM 711 C CA . THR A 1 92 ? 6.395 -5.02 9.867 1 90.62 92 THR A CA 1
ATOM 712 C C . THR A 1 92 ? 5.777 -6.113 9 1 90.62 92 THR A C 1
ATOM 714 O O . THR A 1 92 ? 6.242 -7.254 9.008 1 90.62 92 THR A O 1
ATOM 717 N N . GLY A 1 93 ? 4.816 -5.777 8.289 1 89.12 93 GLY A N 1
ATOM 718 C CA . GLY A 1 93 ? 4.008 -6.793 7.629 1 89.12 93 GLY A CA 1
ATOM 719 C C . GLY A 1 93 ? 4.695 -7.406 6.422 1 89.12 93 GLY A C 1
ATOM 720 O O . GLY A 1 93 ? 5.711 -6.895 5.949 1 89.12 93 GLY A O 1
ATOM 721 N N . CYS A 1 94 ? 4.07 -8.5 5.945 1 91 94 CYS A N 1
ATOM 722 C CA . CYS A 1 94 ? 4.504 -9.227 4.754 1 91 94 CYS A CA 1
ATOM 723 C C . CYS A 1 94 ? 3.91 -8.609 3.496 1 91 94 CYS A C 1
ATOM 725 O O . CYS A 1 94 ? 2.746 -8.203 3.486 1 91 94 CYS A O 1
ATOM 727 N N . GLY A 1 95 ? 4.672 -8.578 2.441 1 87.75 95 GLY A N 1
ATOM 728 C CA . GLY A 1 95 ? 4.199 -8.039 1.177 1 87.75 95 GLY A CA 1
ATOM 729 C C . GLY A 1 95 ? 3.09 -8.859 0.551 1 87.75 95 GLY A C 1
ATOM 730 O O . GLY A 1 95 ? 2.281 -8.344 -0.219 1 87.75 95 GLY A O 1
ATOM 731 N N . MET A 1 96 ? 3.02 -10.141 0.94 1 88.81 96 MET A N 1
ATOM 732 C CA . MET A 1 96 ? 2.016 -11.023 0.356 1 88.81 96 MET A CA 1
ATOM 733 C C . MET A 1 96 ? 0.861 -11.25 1.324 1 88.81 96 MET A C 1
ATOM 735 O O . MET A 1 96 ? 0.001 -12.102 1.085 1 88.81 96 MET A O 1
ATOM 739 N N . GLY A 1 97 ? 0.91 -10.57 2.381 1 86.94 97 GLY A N 1
ATOM 740 C CA . GLY A 1 97 ? -0.204 -10.602 3.316 1 86.94 97 GLY A CA 1
ATOM 741 C C . GLY A 1 97 ? -0.229 -11.852 4.176 1 86.94 97 GLY A C 1
ATOM 742 O O . GLY A 1 97 ? -1.271 -12.211 4.73 1 86.94 97 GLY A O 1
ATOM 743 N N . LEU A 1 98 ? 0.869 -12.453 4.309 1 86.81 98 LEU A N 1
ATOM 744 C CA . LEU A 1 98 ? 0.924 -13.672 5.109 1 86.81 98 LEU A CA 1
ATOM 745 C C . LEU A 1 98 ? 1.123 -13.352 6.586 1 86.81 98 LEU A C 1
ATOM 747 O O . LEU A 1 98 ? 1.882 -12.438 6.926 1 86.81 98 LEU A O 1
ATOM 751 N N . SER A 1 99 ? 0.427 -14.047 7.387 1 80.56 99 SER A N 1
ATOM 752 C CA . SER A 1 99 ? 0.515 -13.797 8.82 1 80.56 99 SER A CA 1
ATOM 753 C C . SER A 1 99 ? 1.734 -14.484 9.43 1 80.56 99 SER A C 1
ATOM 755 O O . SER A 1 99 ? 2.191 -14.102 10.508 1 80.56 99 SER A O 1
ATOM 757 N N . TYR A 1 100 ? 2.381 -15.43 8.836 1 79.19 100 TYR A N 1
ATOM 758 C CA . TYR A 1 100 ? 3.465 -16.219 9.422 1 79.19 100 TYR A CA 1
ATOM 759 C C . TYR A 1 100 ? 4.781 -15.93 8.711 1 79.19 100 TYR A C 1
ATOM 761 O O . TYR A 1 100 ? 5.766 -16.641 8.906 1 79.19 100 TYR A O 1
ATOM 769 N N . CYS A 1 101 ? 4.871 -15.039 8.086 1 86.19 101 CYS A N 1
ATOM 770 C CA . CYS A 1 101 ? 6.094 -14.688 7.371 1 86.19 101 CYS A CA 1
ATOM 771 C C . CYS A 1 101 ? 7.137 -14.109 8.328 1 86.19 101 CYS A C 1
ATOM 773 O O . CYS A 1 101 ? 6.816 -13.258 9.156 1 86.19 101 CYS A O 1
ATOM 775 N N . SER A 1 102 ? 8.375 -14.695 8.312 1 86 102 SER A N 1
ATOM 776 C CA . SER A 1 102 ? 9.477 -14.234 9.148 1 86 102 SER A CA 1
ATOM 777 C C . SER A 1 102 ? 10.82 -14.539 8.5 1 86 102 SER A C 1
ATOM 779 O O . SER A 1 102 ? 10.883 -15.156 7.438 1 86 102 SER A O 1
ATOM 781 N N . GLU A 1 103 ? 11.852 -14.062 9.164 1 86.88 103 GLU A N 1
ATOM 782 C CA . GLU A 1 103 ? 13.203 -14.344 8.68 1 86.88 103 GLU A CA 1
ATOM 783 C C . GLU A 1 103 ? 13.469 -15.852 8.617 1 86.88 103 GLU A C 1
ATOM 785 O O . GLU A 1 103 ? 14.203 -16.312 7.75 1 86.88 103 GLU A O 1
ATOM 790 N N . ASN A 1 104 ? 12.875 -16.516 9.539 1 85.88 104 ASN A N 1
ATOM 791 C CA . ASN A 1 104 ? 13.078 -17.969 9.617 1 85.88 104 ASN A CA 1
ATOM 792 C C . ASN A 1 104 ? 12.133 -18.719 8.68 1 85.88 104 ASN A C 1
ATOM 794 O O . ASN A 1 104 ? 12.383 -19.875 8.344 1 85.88 104 ASN A O 1
ATOM 798 N N . ASN A 1 105 ? 11.039 -18.062 8.352 1 85.69 105 ASN A N 1
ATOM 799 C CA . ASN A 1 105 ? 10.047 -18.609 7.422 1 85.69 105 ASN A CA 1
ATOM 800 C C . ASN A 1 105 ? 9.633 -17.578 6.379 1 85.69 105 ASN A C 1
ATOM 802 O O . ASN A 1 105 ? 8.5 -17.094 6.398 1 85.69 105 ASN A O 1
ATOM 806 N N . PRO A 1 106 ? 10.508 -17.344 5.477 1 88.12 106 PRO A N 1
ATOM 807 C CA . PRO A 1 106 ? 10.273 -16.25 4.539 1 88.12 106 PRO A CA 1
ATOM 808 C C . PRO A 1 106 ? 9.289 -16.609 3.436 1 88.12 106 PRO A C 1
ATOM 810 O O . PRO A 1 106 ? 9.227 -17.766 3.01 1 88.12 106 PRO A O 1
ATOM 813 N N . CYS A 1 107 ? 8.555 -15.695 3.107 1 88.06 107 CYS A N 1
ATOM 814 C CA . CYS A 1 107 ? 7.742 -15.852 1.91 1 88.06 107 CYS A CA 1
ATOM 815 C C . CYS A 1 107 ? 8.578 -15.664 0.65 1 88.06 107 CYS A C 1
ATOM 817 O O . CYS A 1 107 ? 9.727 -15.219 0.724 1 88.06 107 CYS A O 1
ATOM 819 N N . PRO A 1 108 ? 7.973 -15.938 -0.489 1 85.75 108 PRO A N 1
ATOM 820 C CA . PRO A 1 108 ? 8.719 -15.852 -1.746 1 85.75 108 PRO A CA 1
ATOM 821 C C . PRO A 1 108 ? 9.289 -14.453 -1.999 1 85.75 108 PRO A C 1
ATOM 823 O O . PRO A 1 108 ? 10.359 -14.32 -2.602 1 85.75 108 PRO A O 1
ATOM 826 N N . LEU A 1 109 ? 8.68 -13.438 -1.544 1 90.25 109 LEU A N 1
ATOM 827 C CA . LEU A 1 109 ? 9.133 -12.078 -1.804 1 90.25 109 LEU A CA 1
ATOM 828 C C . LEU A 1 109 ? 9.75 -11.461 -0.55 1 90.25 109 LEU A C 1
ATOM 830 O O . LEU A 1 109 ? 10 -10.258 -0.505 1 90.25 109 LEU A O 1
ATOM 834 N N . HIS A 1 110 ? 10.047 -12.211 0.392 1 91.25 110 HIS A N 1
ATOM 835 C CA . HIS A 1 110 ? 10.344 -11.734 1.738 1 91.25 110 HIS A CA 1
ATOM 836 C C . HIS A 1 110 ? 11.531 -10.773 1.733 1 91.25 110 HIS A C 1
ATOM 838 O O . HIS A 1 110 ? 11.414 -9.633 2.188 1 91.25 110 HIS A O 1
ATOM 844 N N . GLU A 1 111 ? 12.648 -11.172 1.193 1 91.25 111 GLU A N 1
ATOM 845 C CA . GLU A 1 111 ? 13.891 -10.406 1.281 1 91.25 111 GLU A CA 1
ATOM 846 C C . GLU A 1 111 ? 13.812 -9.125 0.464 1 91.25 111 GLU A C 1
ATOM 848 O O . GLU A 1 111 ? 14.227 -8.062 0.928 1 91.25 111 GLU A O 1
ATOM 853 N N . ASP A 1 112 ? 13.289 -9.242 -0.704 1 91.31 112 ASP A N 1
ATOM 854 C CA . ASP A 1 112 ? 13.164 -8.055 -1.543 1 91.31 112 ASP A CA 1
ATOM 855 C C . ASP A 1 112 ? 12.164 -7.066 -0.951 1 91.31 112 ASP A C 1
ATOM 857 O O . ASP A 1 112 ? 12.383 -5.855 -0.981 1 91.31 112 ASP A O 1
ATOM 861 N N . PHE A 1 113 ? 11.164 -7.621 -0.428 1 92.88 113 PHE A N 1
ATOM 862 C CA . PHE A 1 113 ? 10.141 -6.742 0.125 1 92.88 113 PHE A CA 1
ATOM 863 C C . PHE A 1 113 ? 10.625 -6.098 1.42 1 92.88 113 PHE A C 1
ATOM 865 O O . PHE A 1 113 ? 10.258 -4.965 1.73 1 92.88 113 PHE A O 1
ATOM 872 N N . LYS A 1 114 ? 11.336 -6.793 2.127 1 93.62 114 LYS A N 1
ATOM 873 C CA . LYS A 1 114 ? 11.922 -6.227 3.336 1 93.62 114 LYS A CA 1
ATOM 874 C C . LYS A 1 114 ? 12.672 -4.93 3.025 1 93.62 114 LYS A C 1
ATOM 876 O O . LYS A 1 114 ? 12.602 -3.969 3.797 1 93.62 114 LYS A O 1
ATOM 881 N N . ILE A 1 115 ? 13.383 -4.891 1.937 1 93.81 115 ILE A N 1
ATOM 882 C CA . ILE A 1 115 ? 14.109 -3.695 1.52 1 93.81 115 ILE A CA 1
ATOM 883 C C . ILE A 1 115 ? 13.117 -2.557 1.265 1 93.81 115 ILE A C 1
ATOM 885 O O . ILE A 1 115 ? 13.328 -1.432 1.724 1 93.81 115 ILE A O 1
ATOM 889 N N . VAL A 1 116 ? 12.109 -2.859 0.561 1 92.94 116 VAL A N 1
ATOM 890 C CA . VAL A 1 116 ? 11.07 -1.881 0.263 1 92.94 116 VAL A CA 1
ATOM 891 C C . VAL A 1 116 ? 10.438 -1.381 1.562 1 92.94 116 VAL A C 1
ATOM 893 O O . VAL A 1 116 ? 10.32 -0.172 1.777 1 92.94 116 VAL A O 1
ATOM 896 N N . ARG A 1 117 ? 10.062 -2.285 2.414 1 93 117 ARG A N 1
ATOM 897 C CA . ARG A 1 117 ? 9.414 -1.955 3.68 1 93 117 ARG A CA 1
ATOM 898 C C . ARG A 1 117 ? 10.312 -1.08 4.543 1 93 117 ARG A C 1
ATOM 900 O O . ARG A 1 117 ? 9.852 -0.114 5.152 1 93 117 ARG A O 1
ATOM 907 N N . ASN A 1 118 ? 11.562 -1.422 4.57 1 94.44 118 ASN A N 1
ATOM 908 C CA . ASN A 1 118 ? 12.508 -0.628 5.348 1 94.44 118 ASN A CA 1
ATOM 909 C C . ASN A 1 118 ? 12.633 0.792 4.801 1 94.44 118 ASN A C 1
ATOM 911 O O . ASN A 1 118 ? 12.805 1.743 5.566 1 94.44 118 ASN A O 1
ATOM 915 N N . GLN A 1 119 ? 12.586 0.915 3.531 1 93.44 119 GLN A N 1
ATOM 916 C CA . GLN A 1 119 ? 12.664 2.238 2.922 1 93.44 119 GLN A CA 1
ATOM 917 C C . GLN A 1 119 ? 11.445 3.082 3.268 1 93.44 119 GLN A C 1
ATOM 919 O O . GLN A 1 119 ? 11.57 4.273 3.568 1 93.44 119 GLN A O 1
ATOM 924 N N . ILE A 1 120 ? 10.312 2.518 3.24 1 93.06 120 ILE A N 1
ATOM 925 C CA . ILE A 1 120 ? 9.094 3.215 3.617 1 93.06 120 ILE A CA 1
ATOM 926 C C . ILE A 1 120 ? 9.164 3.623 5.086 1 93.06 120 ILE A C 1
ATOM 928 O O . ILE A 1 120 ? 8.836 4.758 5.441 1 93.06 120 ILE A O 1
ATOM 932 N N . THR A 1 121 ? 9.555 2.654 5.852 1 94.94 121 THR A N 1
ATOM 933 C CA . THR A 1 121 ? 9.68 2.889 7.285 1 94.94 121 THR A CA 1
ATOM 934 C C . THR A 1 121 ? 10.617 4.055 7.566 1 94.94 121 THR A C 1
ATOM 936 O O . THR A 1 121 ? 10.273 4.98 8.297 1 94.94 121 THR A O 1
ATOM 939 N N . SER A 1 122 ? 11.734 3.984 6.949 1 96.12 122 SER A N 1
ATOM 940 C CA . SER A 1 122 ? 12.727 5.039 7.129 1 96.12 122 SER A CA 1
ATOM 941 C C . SER A 1 122 ? 12.188 6.391 6.68 1 96.12 122 SER A C 1
ATOM 943 O O . SER A 1 122 ? 12.32 7.391 7.391 1 96.12 122 SER A O 1
ATOM 945 N N . MET A 1 123 ? 11.57 6.41 5.574 1 93.81 123 MET A N 1
ATOM 946 C CA . MET A 1 123 ? 11.016 7.645 5.035 1 93.81 123 MET A CA 1
ATOM 947 C C . MET A 1 123 ? 10.016 8.266 6.008 1 93.81 123 MET A C 1
ATOM 949 O O . MET A 1 123 ? 10.109 9.453 6.324 1 93.81 123 MET A O 1
ATOM 953 N N . LEU A 1 124 ? 9.156 7.48 6.559 1 95.5 124 LEU A N 1
ATOM 954 C CA . LEU A 1 124 ? 8.07 7.992 7.383 1 95.5 124 LEU A CA 1
ATOM 955 C C . LEU A 1 124 ? 8.57 8.367 8.773 1 95.5 124 LEU A C 1
ATOM 957 O O . LEU A 1 124 ? 8.031 9.273 9.414 1 95.5 124 LEU A O 1
ATOM 961 N N . TYR A 1 125 ? 9.578 7.715 9.242 1 97.31 125 TYR A N 1
ATOM 962 C CA . TYR A 1 125 ? 10.109 8.023 10.555 1 97.31 125 TYR A CA 1
ATOM 963 C C . TYR A 1 125 ? 11.039 9.234 10.5 1 97.31 125 TYR A C 1
ATOM 965 O O . TYR A 1 125 ? 11.156 9.984 11.469 1 97.31 125 TYR A O 1
ATOM 973 N N . LYS A 1 126 ? 11.641 9.445 9.391 1 96.12 126 LYS A N 1
ATOM 974 C CA . LYS A 1 126 ? 12.594 10.539 9.266 1 96.12 126 LYS A CA 1
ATOM 975 C C . LYS A 1 126 ? 11.891 11.844 8.914 1 96.12 126 LYS A C 1
ATOM 977 O O . LYS A 1 126 ? 12.422 12.93 9.156 1 96.12 126 LYS A O 1
ATOM 982 N N . THR A 1 127 ? 10.766 11.75 8.289 1 95.62 127 THR A N 1
ATOM 983 C CA . THR A 1 127 ? 10.016 12.938 7.91 1 95.62 127 THR A CA 1
ATOM 984 C C . THR A 1 127 ? 9.133 13.414 9.062 1 95.62 127 THR A C 1
ATOM 986 O O . THR A 1 127 ? 8.297 12.656 9.57 1 95.62 127 THR A O 1
ATOM 989 N N . THR A 1 128 ? 9.328 14.688 9.445 1 96.88 128 THR A N 1
ATOM 990 C CA . THR A 1 128 ? 8.5 15.219 10.523 1 96.88 128 THR A CA 1
ATOM 991 C C . THR A 1 128 ? 7.254 15.898 9.961 1 96.88 128 THR A C 1
ATOM 993 O O . THR A 1 128 ? 7.238 16.312 8.797 1 96.88 128 THR A O 1
ATOM 996 N N . ILE A 1 129 ? 6.266 16.078 10.797 1 95.88 129 ILE A N 1
ATOM 997 C 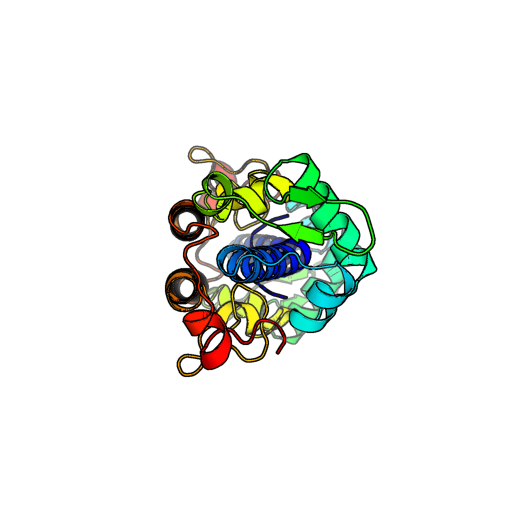CA . ILE A 1 129 ? 4.984 16.688 10.438 1 95.88 129 ILE A CA 1
ATOM 998 C C . ILE A 1 129 ? 5.188 18.141 10.055 1 95.88 129 ILE A C 1
ATOM 1000 O O . ILE A 1 129 ? 4.527 18.656 9.148 1 95.88 129 ILE A O 1
ATOM 1004 N N . GLY A 1 130 ? 6.047 18.766 10.695 1 94.56 130 GLY A N 1
ATOM 1005 C CA . GLY A 1 130 ? 6.258 20.188 10.492 1 94.56 130 GLY A CA 1
ATOM 1006 C C . GLY A 1 130 ? 7.277 20.5 9.406 1 94.56 130 GLY A C 1
ATOM 1007 O O . GLY A 1 130 ? 7.695 21.641 9.25 1 94.56 130 GLY A O 1
ATOM 1008 N N . GLU A 1 131 ? 7.727 19.453 8.742 1 92 131 GLU A N 1
ATOM 1009 C CA . GLU A 1 131 ? 8.789 19.625 7.754 1 92 131 GLU A CA 1
ATOM 1010 C C . GLU A 1 131 ? 8.289 20.391 6.535 1 92 131 GLU A C 1
ATOM 1012 O O . GLU A 1 131 ? 9.086 20.953 5.781 1 92 131 GLU A O 1
ATOM 1017 N N . PHE A 1 132 ? 6.969 20.469 6.477 1 84.75 132 PHE A N 1
ATOM 1018 C CA . PHE A 1 132 ? 6.402 21.031 5.258 1 84.75 132 PHE A CA 1
ATOM 1019 C C . PHE A 1 132 ? 5.84 22.422 5.512 1 84.75 132 PHE A C 1
ATOM 1021 O O . PHE A 1 132 ? 5.305 22.688 6.59 1 84.75 132 PHE A O 1
ATOM 1028 N N . ASN A 1 133 ? 6.156 23.328 4.707 1 70.38 133 ASN A N 1
ATOM 1029 C CA . ASN A 1 133 ? 5.664 24.688 4.867 1 70.38 133 ASN A CA 1
ATOM 1030 C C . ASN A 1 133 ? 4.887 25.156 3.639 1 70.38 133 ASN A C 1
ATOM 1032 O O . ASN A 1 133 ? 4.773 24.422 2.656 1 70.38 133 ASN A O 1
ATOM 1036 N N . ARG A 1 134 ? 4.234 26.328 3.846 1 63.66 134 ARG A N 1
ATOM 1037 C CA . ARG A 1 134 ? 3.354 26.906 2.838 1 63.66 134 ARG A CA 1
ATOM 1038 C C . ARG A 1 134 ? 4.039 26.953 1.477 1 63.66 134 ARG A C 1
ATOM 1040 O O . ARG A 1 134 ? 3.402 26.719 0.447 1 63.66 134 ARG A O 1
ATOM 1047 N N . GLU A 1 135 ? 5.195 27.375 1.486 1 57.91 135 GLU A N 1
ATOM 1048 C CA . GLU A 1 135 ? 5.902 27.469 0.212 1 57.91 135 GLU A CA 1
ATOM 1049 C C . GLU A 1 135 ? 5.926 26.125 -0.505 1 57.91 135 GLU A C 1
ATOM 1051 O O . GLU A 1 135 ? 5.832 26.062 -1.733 1 57.91 135 GLU A O 1
ATOM 1056 N N . HIS A 1 136 ? 5.953 25.141 0.324 1 55.5 136 HIS A N 1
ATOM 1057 C CA . HIS A 1 136 ? 5.902 23.797 -0.235 1 55.5 136 HIS A CA 1
ATOM 1058 C C . HIS A 1 136 ? 4.508 23.484 -0.769 1 55.5 136 HIS A C 1
ATOM 1060 O O . HIS A 1 136 ? 4.371 22.781 -1.776 1 55.5 136 HIS A O 1
ATOM 1066 N N . LEU A 1 137 ? 3.451 24.109 -0.083 1 57.62 137 LEU A N 1
ATOM 1067 C CA . LEU A 1 137 ? 2.07 23.844 -0.467 1 57.62 137 LEU A CA 1
ATOM 1068 C C . LEU A 1 137 ? 1.656 24.719 -1.646 1 57.62 137 LEU A C 1
ATOM 1070 O O . LEU A 1 137 ? 0.872 24.281 -2.496 1 57.62 137 LEU A O 1
ATOM 1074 N N . ASN A 1 138 ? 1.657 26.078 -1.6 1 54.41 138 ASN A N 1
ATOM 1075 C CA . ASN A 1 138 ? 1.242 26.984 -2.664 1 54.41 138 ASN A CA 1
ATOM 1076 C C . ASN A 1 138 ? 1.875 26.609 -4 1 54.41 138 ASN A C 1
ATOM 1078 O O . ASN A 1 138 ? 1.243 26.734 -5.051 1 54.41 138 ASN A O 1
ATOM 1082 N N . GLY A 1 139 ? 3.051 26.5 -4.051 1 49.59 139 GLY A N 1
ATOM 1083 C CA . GLY A 1 139 ? 3.604 26.094 -5.336 1 49.59 139 GLY A CA 1
ATOM 1084 C C . GLY A 1 139 ? 3.35 24.641 -5.66 1 49.59 139 GLY A C 1
ATOM 1085 O O . GLY A 1 139 ? 2.807 24.312 -6.723 1 49.59 139 GLY A O 1
ATOM 1086 N N . LYS A 1 140 ? 4.039 23.812 -4.992 1 47.94 140 LYS A N 1
ATOM 1087 C CA . LYS A 1 140 ? 4.238 22.375 -5.152 1 47.94 140 LYS A CA 1
ATOM 1088 C C . LYS A 1 140 ? 3.117 21.578 -4.48 1 47.94 140 LYS A C 1
ATOM 1090 O O . LYS A 1 140 ? 2.859 20.438 -4.84 1 47.94 140 LYS A O 1
ATOM 1095 N N . LEU A 1 141 ? 2.439 22.062 -3.289 1 52.5 141 LEU A N 1
ATOM 1096 C CA . LEU A 1 141 ? 1.629 21.203 -2.434 1 52.5 141 LEU A CA 1
ATOM 1097 C C . LEU A 1 141 ? 0.168 21.219 -2.873 1 52.5 141 LEU A C 1
ATOM 1099 O O . LEU A 1 141 ? -0.616 22.047 -2.41 1 52.5 141 LEU A O 1
ATOM 1103 N N . THR A 1 142 ? -0.199 21.188 -3.922 1 54.16 142 THR A N 1
ATOM 1104 C CA . THR A 1 142 ? -1.604 20.969 -4.254 1 54.16 142 THR A CA 1
ATOM 1105 C C . THR A 1 142 ? -2.127 19.703 -3.6 1 54.16 142 THR A C 1
ATOM 1107 O O . THR A 1 142 ? -1.816 18.594 -4.047 1 54.16 142 THR A O 1
ATOM 1110 N N . LEU A 1 143 ? -2.51 19.891 -2.23 1 55.16 143 LEU A N 1
ATOM 1111 C CA . LEU A 1 143 ? -3.025 18.75 -1.482 1 55.16 143 LEU A CA 1
ATOM 1112 C C . LEU A 1 143 ? -4.441 18.406 -1.927 1 55.16 143 LEU A C 1
ATOM 1114 O O . LEU A 1 143 ? -5.059 17.484 -1.385 1 55.16 143 LEU A O 1
ATOM 1118 N N . ASN A 1 144 ? -5.188 19.328 -2.75 1 51.97 144 ASN A N 1
ATOM 1119 C CA . ASN A 1 144 ? -6.574 19.141 -3.156 1 51.97 144 ASN A CA 1
ATOM 1120 C C . ASN A 1 144 ? -6.668 18.547 -4.562 1 51.97 144 ASN A C 1
ATOM 1122 O O . ASN A 1 144 ? -7.766 18.406 -5.105 1 51.97 144 ASN A O 1
ATOM 1126 N N . LYS A 1 145 ? -5.637 18.406 -5.195 1 41.38 145 LYS A N 1
ATOM 1127 C CA . LYS A 1 145 ? -5.973 18.234 -6.605 1 41.38 145 LYS A CA 1
ATOM 1128 C C . LYS A 1 145 ? -6.262 16.781 -6.941 1 41.38 145 LYS A C 1
ATOM 1130 O O . LYS A 1 145 ? -5.629 15.875 -6.387 1 41.38 145 LYS A O 1
ATOM 1135 N N . MET B 1 1 ? -3.859 -4.961 6.945 1 47.66 1 MET B N 1
ATOM 1136 C CA . MET B 1 1 ? -3.941 -4.328 5.633 1 47.66 1 MET B CA 1
ATOM 1137 C C . MET B 1 1 ? -2.551 -4.062 5.066 1 47.66 1 MET B C 1
ATOM 1139 O O . MET B 1 1 ? -1.651 -3.641 5.797 1 47.66 1 MET B O 1
ATOM 1143 N N . GLY B 1 2 ? -2.107 -4.785 4.098 1 58.66 2 GLY B N 1
ATOM 1144 C CA . GLY B 1 2 ? -0.749 -4.863 3.582 1 58.66 2 GLY B CA 1
ATOM 1145 C C . GLY B 1 2 ? -0.432 -3.781 2.568 1 58.66 2 GLY B C 1
ATOM 1146 O O . GLY B 1 2 ? -1.232 -2.867 2.357 1 58.66 2 GLY B O 1
ATOM 1147 N N . PHE B 1 3 ? 0.714 -3.721 2.121 1 71.88 3 PHE B N 1
ATOM 1148 C CA . PHE B 1 3 ? 1.25 -2.852 1.08 1 71.88 3 PHE B CA 1
ATOM 1149 C C . PHE B 1 3 ? 0.454 -3 -0.211 1 71.88 3 PHE B C 1
ATOM 1151 O O . PHE B 1 3 ? 0.061 -2.004 -0.822 1 71.88 3 PHE B O 1
ATOM 1158 N N . PHE B 1 4 ? 0.104 -4.16 -0.428 1 87 4 PHE B N 1
ATOM 1159 C CA . PHE B 1 4 ? -0.726 -4.449 -1.593 1 87 4 PHE B CA 1
ATOM 1160 C C . PHE B 1 4 ? -2.188 -4.605 -1.19 1 87 4 PHE B C 1
ATOM 1162 O O . PHE B 1 4 ? -2.492 -4.871 -0.026 1 87 4 PHE B O 1
ATOM 1169 N N . SER B 1 5 ? -3.002 -4.348 -2.178 1 89.06 5 SER B N 1
ATOM 1170 C CA . SER B 1 5 ? -4.41 -4.66 -1.947 1 89.06 5 SER B CA 1
ATOM 1171 C C . SER B 1 5 ? -4.609 -6.152 -1.685 1 89.06 5 SER B C 1
ATOM 1173 O O . SER B 1 5 ? -3.781 -6.973 -2.086 1 89.06 5 SER B O 1
ATOM 1175 N N . LYS B 1 6 ? -5.727 -6.418 -1.019 1 89.12 6 LYS B N 1
ATOM 1176 C CA . LYS B 1 6 ? -6.051 -7.82 -0.77 1 89.12 6 LYS B CA 1
ATOM 1177 C C . LYS B 1 6 ? -6.133 -8.602 -2.076 1 89.12 6 LYS B C 1
ATOM 1179 O O . LYS B 1 6 ? -5.699 -9.758 -2.141 1 89.12 6 LYS B O 1
ATOM 1184 N N . THR B 1 7 ? -6.707 -7.961 -3.07 1 93.56 7 THR B N 1
ATOM 1185 C CA . THR B 1 7 ? -6.805 -8.57 -4.391 1 93.56 7 THR B CA 1
ATOM 1186 C C . THR B 1 7 ? -5.422 -8.961 -4.91 1 93.56 7 THR B C 1
ATOM 1188 O O . THR B 1 7 ? -5.211 -10.094 -5.348 1 93.56 7 THR B O 1
ATOM 1191 N N . CYS B 1 8 ? -4.516 -8.062 -4.812 1 93.94 8 CYS B N 1
ATOM 1192 C CA . CYS B 1 8 ? -3.17 -8.32 -5.309 1 93.94 8 CYS B CA 1
ATOM 1193 C C . CYS B 1 8 ? -2.465 -9.375 -4.457 1 93.94 8 CYS B C 1
ATOM 1195 O O . CYS B 1 8 ? -1.705 -10.188 -4.977 1 93.94 8 CYS B O 1
ATOM 1197 N N . GLU B 1 9 ? -2.693 -9.32 -3.186 1 92.69 9 GLU B N 1
ATOM 1198 C CA . GLU B 1 9 ? -2.109 -10.328 -2.307 1 92.69 9 GLU B CA 1
ATOM 1199 C C . GLU B 1 9 ? -2.568 -11.734 -2.693 1 92.69 9 GLU B C 1
ATOM 1201 O O . GLU B 1 9 ? -1.745 -12.633 -2.881 1 92.69 9 GLU B O 1
ATOM 1206 N N . TYR B 1 10 ? -3.83 -11.883 -2.844 1 94.38 10 TYR B N 1
ATOM 1207 C CA . TYR B 1 10 ? -4.383 -13.172 -3.232 1 94.38 10 TYR B CA 1
ATOM 1208 C C . TYR B 1 10 ? -3.867 -13.594 -4.602 1 94.38 10 TYR B C 1
ATOM 1210 O O . TYR B 1 10 ? -3.521 -14.758 -4.812 1 94.38 10 TYR B O 1
ATOM 1218 N N . ALA B 1 11 ? -3.848 -12.672 -5.457 1 96.75 11 ALA B N 1
ATOM 1219 C CA . ALA B 1 11 ? -3.424 -12.969 -6.824 1 96.75 11 ALA B CA 1
ATOM 1220 C C . ALA B 1 11 ? -1.98 -13.469 -6.855 1 96.75 11 ALA B C 1
ATOM 1222 O O . ALA B 1 11 ? -1.678 -14.469 -7.5 1 96.75 11 ALA B O 1
ATOM 1223 N N . MET B 1 12 ? -1.146 -12.742 -6.156 1 94.81 12 MET B N 1
ATOM 1224 C CA . MET B 1 12 ? 0.258 -13.141 -6.141 1 94.81 12 MET B CA 1
ATOM 1225 C C . MET B 1 12 ? 0.421 -14.539 -5.543 1 94.81 12 MET B C 1
ATOM 1227 O O . MET B 1 12 ? 1.125 -15.375 -6.102 1 94.81 12 MET B O 1
ATOM 1231 N N . ARG B 1 13 ? -0.253 -14.758 -4.457 1 94.06 13 ARG B N 1
ATOM 1232 C CA . ARG B 1 13 ? -0.169 -16.078 -3.834 1 94.06 13 ARG B CA 1
ATOM 1233 C C . ARG B 1 13 ? -0.706 -17.156 -4.766 1 94.06 13 ARG B C 1
ATOM 1235 O O . ARG B 1 13 ? -0.106 -18.234 -4.891 1 94.06 13 ARG B O 1
ATOM 1242 N N . ALA B 1 14 ? -1.783 -16.891 -5.387 1 96.25 14 ALA B N 1
ATOM 1243 C CA . ALA B 1 14 ? -2.404 -17.859 -6.285 1 96.25 14 ALA B CA 1
ATOM 1244 C C . ALA B 1 14 ? -1.489 -18.172 -7.465 1 96.25 14 ALA B C 1
ATOM 1246 O O . ALA B 1 14 ? -1.277 -19.344 -7.797 1 96.25 14 ALA B O 1
ATOM 1247 N N . VAL B 1 15 ? -0.984 -17.156 -8.047 1 97.12 15 VAL B N 1
ATOM 1248 C CA . VAL B 1 15 ? -0.156 -17.328 -9.234 1 97.12 15 VAL B CA 1
ATOM 1249 C C . VAL B 1 15 ? 1.11 -18.094 -8.883 1 97.12 15 VAL B C 1
ATOM 1251 O O . VAL B 1 15 ? 1.533 -18.984 -9.625 1 97.12 15 VAL B O 1
ATOM 1254 N N . ILE B 1 16 ? 1.697 -17.781 -7.785 1 95.19 16 ILE B N 1
ATOM 1255 C CA . ILE B 1 16 ? 2.895 -18.484 -7.355 1 95.19 16 ILE B CA 1
ATOM 1256 C C . ILE B 1 16 ? 2.561 -19.953 -7.117 1 95.19 16 ILE B C 1
ATOM 1258 O O . ILE B 1 16 ? 3.316 -20.844 -7.52 1 95.19 16 ILE B O 1
ATOM 1262 N N . TYR B 1 17 ? 1.475 -20.234 -6.445 1 94.56 17 TYR B N 1
ATOM 1263 C CA . TYR B 1 17 ? 1.041 -21.609 -6.211 1 94.56 17 TYR B CA 1
ATOM 1264 C C . TYR B 1 17 ? 0.858 -22.344 -7.527 1 94.56 17 TYR B C 1
ATOM 1266 O O . TYR B 1 17 ? 1.364 -23.469 -7.691 1 94.56 17 TYR B O 1
ATOM 1274 N N . ILE B 1 18 ? 0.165 -21.766 -8.422 1 96.81 18 ILE B N 1
ATOM 1275 C CA . ILE B 1 18 ? -0.092 -22.375 -9.719 1 96.81 18 ILE B CA 1
ATOM 1276 C C . ILE B 1 18 ? 1.229 -22.609 -10.445 1 96.81 18 ILE B C 1
ATOM 1278 O O . ILE B 1 18 ? 1.417 -23.656 -11.078 1 96.81 18 ILE B O 1
ATOM 1282 N N . ALA B 1 19 ? 2.084 -21.625 -10.367 1 96.75 19 ALA B N 1
ATOM 1283 C CA . ALA B 1 19 ? 3.381 -21.734 -11.031 1 96.75 19 ALA B CA 1
ATOM 1284 C C . ALA B 1 19 ? 4.156 -22.938 -10.523 1 96.75 19 ALA B C 1
ATOM 1286 O O . ALA B 1 19 ? 4.688 -23.734 -11.312 1 96.75 19 ALA B O 1
ATOM 1287 N N . VAL B 1 20 ? 4.234 -23.094 -9.258 1 94.56 20 VAL B N 1
ATOM 1288 C CA . VAL B 1 20 ? 4.965 -24.188 -8.648 1 94.56 20 VAL B CA 1
ATOM 1289 C C . VAL B 1 20 ? 4.352 -25.516 -9.078 1 94.56 20 VAL B C 1
ATOM 1291 O O . VAL B 1 20 ? 5.07 -26.453 -9.461 1 94.56 20 VAL B O 1
ATOM 1294 N N . ARG B 1 21 ? 3.055 -25.609 -9.055 1 94.94 21 ARG B N 1
ATOM 1295 C CA . ARG B 1 21 ? 2.361 -26.828 -9.453 1 94.94 21 ARG B CA 1
ATOM 1296 C C . ARG B 1 21 ? 2.578 -27.109 -10.938 1 94.94 21 ARG B C 1
ATOM 1298 O O . ARG B 1 21 ? 2.756 -28.266 -11.328 1 94.94 21 ARG B O 1
ATOM 1305 N N . SER B 1 22 ? 2.529 -26.094 -11.672 1 96.12 22 SER B N 1
ATOM 1306 C CA . SER B 1 22 ? 2.74 -26.25 -13.109 1 96.12 22 SER B CA 1
ATOM 1307 C C . SER B 1 22 ? 4.137 -26.781 -13.406 1 96.12 22 SER B C 1
ATOM 1309 O O . SER B 1 22 ? 4.309 -27.594 -14.312 1 96.12 22 SER B O 1
ATOM 1311 N N . GLN B 1 23 ? 5.094 -26.266 -12.719 1 94.62 23 GLN B N 1
ATOM 1312 C CA . GLN B 1 23 ? 6.465 -26.734 -12.898 1 94.62 23 GLN B CA 1
ATOM 1313 C C . GLN B 1 23 ? 6.594 -28.203 -12.562 1 94.62 23 GLN B C 1
ATOM 1315 O O . GLN B 1 23 ? 7.52 -28.875 -13.016 1 94.62 23 GLN B O 1
ATOM 1320 N N . GLU B 1 24 ? 5.629 -28.703 -11.797 1 93.25 24 GLU B N 1
ATOM 1321 C CA . GLU B 1 24 ? 5.57 -30.109 -11.453 1 93.25 24 GLU B CA 1
ATOM 1322 C C . GLU B 1 24 ? 4.695 -30.891 -12.43 1 93.25 24 GLU B C 1
ATOM 1324 O O . GLU B 1 24 ? 4.418 -32.062 -12.227 1 93.25 24 GLU B O 1
ATOM 1329 N N . GLY B 1 25 ? 4.199 -30.234 -13.422 1 93.75 25 GLY B N 1
ATOM 1330 C CA . GLY B 1 25 ? 3.381 -30.859 -14.453 1 93.75 25 GLY B CA 1
ATOM 1331 C C . GLY B 1 25 ? 1.928 -31 -14.039 1 93.75 25 GLY B C 1
ATOM 1332 O O . GLY B 1 25 ? 1.205 -31.828 -14.602 1 93.75 25 GLY B O 1
ATOM 1333 N N . GLN B 1 26 ? 1.511 -30.234 -13.047 1 94.94 26 GLN B N 1
ATOM 1334 C CA . GLN B 1 26 ? 0.157 -30.391 -12.523 1 94.94 26 GLN B CA 1
ATOM 1335 C C . GLN B 1 26 ? -0.698 -29.172 -12.859 1 94.94 26 GLN B C 1
ATOM 1337 O O . GLN B 1 26 ? -0.173 -28.078 -13.07 1 94.94 26 GLN B O 1
ATOM 1342 N N . ARG B 1 27 ? -1.941 -29.406 -12.945 1 97.12 27 ARG B N 1
ATOM 1343 C CA . ARG B 1 27 ? -2.961 -28.375 -13.008 1 97.12 27 ARG B CA 1
ATOM 1344 C C . ARG B 1 27 ? -3.756 -28.312 -11.703 1 97.12 27 ARG B C 1
ATOM 1346 O O . ARG B 1 27 ? -3.938 -29.328 -11.039 1 97.12 27 ARG B O 1
ATOM 1353 N N . THR B 1 28 ? -4.176 -27.188 -11.406 1 96 28 THR B N 1
ATOM 1354 C CA . THR B 1 28 ? -4.801 -27.016 -10.094 1 96 28 THR B CA 1
ATOM 1355 C C . THR B 1 28 ? -6.18 -26.391 -10.227 1 96 28 THR B C 1
ATOM 1357 O O . THR B 1 28 ? -6.355 -25.406 -10.961 1 96 28 THR B O 1
ATOM 1360 N N . GLY B 1 29 ? -7.148 -26.984 -9.531 1 96.5 29 GLY B N 1
ATOM 1361 C CA . GLY B 1 29 ? -8.484 -26.406 -9.508 1 96.5 29 GLY B CA 1
ATOM 1362 C C . GLY B 1 29 ? -8.625 -25.266 -8.523 1 96.5 29 GLY B C 1
ATOM 1363 O O . GLY B 1 29 ? -7.816 -25.125 -7.605 1 96.5 29 GLY B O 1
ATOM 1364 N N . ILE B 1 30 ? -9.625 -24.484 -8.75 1 95.69 30 ILE B N 1
ATOM 1365 C CA . ILE B 1 30 ? -9.852 -23.266 -7.973 1 95.69 30 ILE B CA 1
ATOM 1366 C C . ILE B 1 30 ? -9.992 -23.625 -6.496 1 95.69 30 ILE B C 1
ATOM 1368 O O . ILE B 1 30 ? -9.508 -22.891 -5.629 1 95.69 30 ILE B O 1
ATOM 1372 N N . ARG B 1 31 ? -10.688 -24.688 -6.113 1 94.62 31 ARG B N 1
ATOM 1373 C CA . ARG B 1 31 ? -10.883 -25.094 -4.727 1 94.62 31 ARG B CA 1
ATOM 1374 C C . ARG B 1 31 ? -9.547 -25.406 -4.055 1 94.62 31 ARG B C 1
ATOM 1376 O O . ARG B 1 31 ? -9.297 -24.953 -2.932 1 94.62 31 ARG B O 1
ATOM 1383 N N . GLU B 1 32 ? -8.781 -26.141 -4.719 1 94.81 32 GLU B N 1
ATOM 1384 C CA . GLU B 1 32 ? -7.453 -26.484 -4.199 1 94.81 32 GLU B CA 1
ATOM 1385 C C . GLU B 1 32 ? -6.621 -25.219 -3.969 1 94.81 32 GLU B C 1
ATOM 1387 O O . GLU B 1 32 ? -5.977 -25.078 -2.928 1 94.81 32 GLU B O 1
ATOM 1392 N N . ILE B 1 33 ? -6.594 -24.375 -4.934 1 95.62 33 ILE B N 1
ATOM 1393 C CA . ILE B 1 33 ? -5.832 -23.125 -4.816 1 95.62 33 ILE B CA 1
ATOM 1394 C C . ILE B 1 33 ? -6.316 -22.328 -3.605 1 95.62 33 ILE B C 1
ATOM 1396 O O . ILE B 1 33 ? -5.516 -21.938 -2.758 1 95.62 33 ILE B O 1
ATOM 1400 N N . ALA B 1 34 ? -7.637 -22.125 -3.525 1 95.69 34 ALA B N 1
ATOM 1401 C CA . ALA B 1 34 ? -8.234 -21.344 -2.447 1 95.69 34 ALA B CA 1
ATOM 1402 C C . ALA B 1 34 ? -7.84 -21.891 -1.081 1 95.69 34 ALA B C 1
ATOM 1404 O O . ALA B 1 34 ? -7.477 -21.141 -0.177 1 95.69 34 ALA B O 1
ATOM 1405 N N . GLU B 1 35 ? -7.859 -23.156 -0.92 1 93 35 GLU B N 1
ATOM 1406 C CA . GLU B 1 35 ? -7.535 -23.828 0.335 1 93 35 GLU B CA 1
ATOM 1407 C C . GLU B 1 35 ? -6.066 -23.625 0.705 1 93 35 GLU B C 1
ATOM 1409 O O . GLU B 1 35 ? -5.738 -23.438 1.876 1 93 35 GLU B O 1
ATOM 1414 N N . ASN B 1 36 ? -5.258 -23.625 -0.254 1 91.94 36 ASN B N 1
ATOM 1415 C CA . ASN B 1 36 ? -3.822 -23.594 0.013 1 91.94 36 ASN B CA 1
ATOM 1416 C C . ASN B 1 36 ? -3.311 -22.172 0.216 1 91.94 36 ASN B C 1
ATOM 1418 O O . ASN B 1 36 ? -2.248 -21.969 0.806 1 91.94 36 ASN B O 1
ATOM 1422 N N . ILE B 1 37 ? -4.012 -21.234 -0.251 1 90.56 37 ILE B N 1
ATOM 1423 C CA . ILE B 1 37 ? -3.52 -19.875 -0.077 1 90.56 37 ILE B CA 1
ATOM 1424 C C . ILE B 1 37 ? -4.441 -19.109 0.872 1 90.56 37 ILE B C 1
ATOM 1426 O O . ILE B 1 37 ? -4.289 -17.891 1.054 1 90.56 37 ILE B O 1
ATOM 1430 N N . ASN B 1 38 ? -5.398 -19.703 1.483 1 89 38 ASN B N 1
ATOM 1431 C CA . ASN B 1 38 ? -6.332 -19.141 2.447 1 89 38 ASN B CA 1
ATOM 1432 C C . ASN B 1 38 ? -7.07 -17.938 1.869 1 89 38 ASN B C 1
ATOM 1434 O O . ASN B 1 38 ? -7.059 -16.844 2.459 1 89 38 ASN B O 1
ATOM 1438 N N . SER B 1 39 ? -7.699 -18.172 0.811 1 91.88 39 SER B N 1
ATOM 1439 C CA . SER B 1 39 ? -8.516 -17.172 0.14 1 91.88 39 SER B CA 1
ATOM 1440 C C . SER B 1 39 ? -9.945 -17.656 -0.059 1 91.88 39 SER B C 1
ATOM 1442 O O . SER B 1 39 ? -10.18 -18.844 -0.3 1 91.88 39 SER B O 1
ATOM 1444 N N . PRO B 1 40 ? -10.875 -16.688 0.094 1 93.69 40 PRO B N 1
ATOM 1445 C CA . PRO B 1 40 ? -12.234 -17.078 -0.299 1 93.69 40 PRO B CA 1
ATOM 1446 C C . PRO B 1 40 ? -12.328 -17.469 -1.771 1 93.69 40 PRO B C 1
ATOM 1448 O O . PRO B 1 40 ? -11.766 -16.797 -2.635 1 93.69 40 PRO B O 1
ATOM 1451 N N . GLU B 1 41 ? -13.062 -18.547 -2.008 1 95 41 GLU B N 1
ATOM 1452 C CA . GLU B 1 41 ? -13.125 -19.125 -3.344 1 95 41 GLU B CA 1
ATOM 1453 C C . GLU B 1 41 ? -13.773 -18.172 -4.336 1 95 41 GLU B C 1
ATOM 1455 O O . GLU B 1 41 ? -13.312 -18.031 -5.473 1 95 41 GLU B O 1
ATOM 1460 N N . HIS B 1 42 ? -14.828 -17.578 -3.939 1 94.06 42 HIS B N 1
ATOM 1461 C CA . HIS B 1 42 ? -15.555 -16.719 -4.863 1 94.06 42 HIS B CA 1
ATOM 1462 C C . HIS B 1 42 ? -14.703 -15.531 -5.289 1 94.06 42 HIS B C 1
ATOM 1464 O O . HIS B 1 42 ? -14.742 -15.117 -6.449 1 94.06 42 HIS B O 1
ATOM 1470 N N . PHE B 1 43 ? -14.031 -14.969 -4.402 1 94.12 43 PHE B N 1
ATOM 1471 C CA . PHE B 1 43 ? -13.133 -13.852 -4.684 1 94.12 43 PHE B CA 1
ATOM 1472 C C . PHE B 1 43 ? -11.977 -14.297 -5.574 1 94.12 43 PHE B C 1
ATOM 1474 O O . PHE B 1 43 ? -11.625 -13.609 -6.531 1 94.12 43 PHE B O 1
ATOM 1481 N N . LEU B 1 44 ? -11.523 -15.438 -5.344 1 97.06 44 LEU B N 1
ATOM 1482 C CA . LEU B 1 44 ? -10.414 -15.984 -6.109 1 97.06 44 LEU B CA 1
ATOM 1483 C C . LEU B 1 44 ? -10.836 -16.266 -7.551 1 97.06 44 LEU B C 1
ATOM 1485 O O . LEU B 1 44 ? -10.055 -16.062 -8.484 1 97.06 44 LEU B O 1
ATOM 1489 N N . ALA B 1 45 ? -12.008 -16.719 -7.711 1 96.81 45 ALA B N 1
ATOM 1490 C CA . ALA B 1 45 ? -12.516 -17.031 -9.047 1 96.81 45 ALA B CA 1
ATOM 1491 C C . ALA B 1 45 ? -12.469 -15.789 -9.945 1 96.81 45 ALA B C 1
ATOM 1493 O O . ALA B 1 45 ? -12.047 -15.867 -11.102 1 96.81 45 ALA B O 1
ATOM 1494 N N . LYS B 1 46 ? -12.852 -14.695 -9.445 1 97.19 46 LYS B N 1
ATOM 1495 C CA . LYS B 1 46 ? -12.828 -13.445 -10.203 1 97.19 46 LYS B CA 1
ATOM 1496 C C . LYS B 1 46 ? -11.391 -13.039 -10.547 1 97.19 46 LYS B C 1
ATOM 1498 O O . LYS B 1 46 ? -11.125 -12.594 -11.664 1 97.19 46 LYS B O 1
ATOM 1503 N N . ILE B 1 47 ? -10.57 -13.18 -9.641 1 97.94 47 ILE B N 1
ATOM 1504 C CA . ILE B 1 47 ? -9.156 -12.852 -9.836 1 97.94 47 ILE B CA 1
ATOM 1505 C C . ILE B 1 47 ? -8.57 -13.719 -10.945 1 97.94 47 ILE B C 1
ATOM 1507 O O . ILE B 1 47 ? -7.953 -13.211 -11.883 1 97.94 47 ILE B O 1
ATOM 1511 N N . LEU B 1 48 ? -8.797 -15.016 -10.844 1 98.06 48 LEU B N 1
ATOM 1512 C CA . LEU B 1 48 ? -8.219 -15.953 -11.812 1 98.06 48 LEU B CA 1
ATOM 1513 C C . LEU B 1 48 ? -8.836 -15.758 -13.195 1 98.06 48 LEU B C 1
ATOM 1515 O O . LEU B 1 48 ? -8.156 -15.93 -14.211 1 98.06 48 LEU B O 1
ATOM 1519 N N . GLN B 1 49 ? -10.055 -15.43 -13.172 1 97.25 49 GLN B N 1
ATOM 1520 C CA . GLN B 1 49 ? -10.695 -15.117 -14.445 1 97.25 49 GLN B CA 1
ATOM 1521 C C . GLN B 1 49 ? -10.016 -13.938 -15.141 1 97.25 49 GLN B C 1
ATOM 1523 O O . GLN B 1 49 ? -9.703 -14 -16.328 1 97.25 49 GLN B O 1
ATOM 1528 N N . LYS B 1 50 ? -9.789 -12.898 -14.438 1 97.56 50 LYS B N 1
ATOM 1529 C CA . LYS B 1 50 ? -9.125 -11.719 -14.977 1 97.56 50 LYS B CA 1
ATOM 1530 C C . LYS B 1 50 ? -7.703 -12.047 -15.438 1 97.56 50 LYS B C 1
ATOM 1532 O O . LYS B 1 50 ? -7.281 -11.625 -16.516 1 97.56 50 LYS B O 1
ATOM 1537 N N . LEU B 1 51 ? -7.016 -12.781 -14.664 1 98.31 51 LEU B N 1
ATOM 1538 C CA . LEU B 1 51 ? -5.645 -13.148 -15 1 98.31 51 LEU B CA 1
ATOM 1539 C C . LEU B 1 51 ? -5.609 -14.055 -16.219 1 98.31 51 LEU B C 1
ATOM 1541 O O . LEU B 1 51 ? -4.68 -13.977 -17.031 1 98.31 51 LEU B O 1
ATOM 1545 N N . SER B 1 52 ? -6.582 -14.93 -16.297 1 97.81 52 SER B N 1
ATOM 1546 C CA . SER B 1 52 ? -6.68 -15.805 -17.453 1 97.81 52 SER B CA 1
ATOM 1547 C C . SER B 1 52 ? -6.957 -15.016 -18.734 1 97.81 52 SER B C 1
ATOM 1549 O O . SER B 1 52 ? -6.371 -15.289 -19.781 1 97.81 52 SER B O 1
ATOM 1551 N N . GLN B 1 53 ? -7.812 -14.062 -18.609 1 96.69 53 GLN B N 1
ATOM 1552 C CA . GLN B 1 53 ? -8.133 -13.211 -19.75 1 96.69 53 GLN B CA 1
ATOM 1553 C C . GLN B 1 53 ? -6.902 -12.461 -20.234 1 96.69 53 GLN B C 1
ATOM 1555 O O . GLN B 1 53 ? -6.785 -12.172 -21.438 1 96.69 53 GLN B O 1
ATOM 1560 N N . GLN B 1 54 ? -5.992 -12.211 -19.359 1 96.19 54 GLN B N 1
ATOM 1561 C CA . GLN B 1 54 ? -4.777 -11.469 -19.703 1 96.19 54 GLN B CA 1
ATOM 1562 C C . GLN B 1 54 ? -3.637 -12.422 -20.062 1 96.19 54 GLN B C 1
ATOM 1564 O O . GLN B 1 54 ? -2.502 -11.984 -20.266 1 96.19 54 GLN B O 1
ATOM 1569 N N . GLY B 1 55 ? -3.885 -13.688 -19.984 1 96.88 55 GLY B N 1
ATOM 1570 C CA . GLY B 1 55 ? -2.92 -14.695 -20.406 1 96.88 55 GLY B CA 1
ATOM 1571 C C . GLY B 1 55 ? -1.86 -14.977 -19.359 1 96.88 55 GLY B C 1
ATOM 1572 O O . GLY B 1 55 ? -0.814 -15.547 -19.656 1 96.88 55 GLY B O 1
ATOM 1573 N N . LEU B 1 56 ? -2.051 -14.562 -18.188 1 97.88 56 LEU B N 1
ATOM 1574 C CA . LEU B 1 56 ? -1.077 -14.781 -17.125 1 97.88 56 LEU B CA 1
ATOM 1575 C C . LEU B 1 56 ? -1.207 -16.188 -16.547 1 97.88 56 LEU B C 1
ATOM 1577 O O . LEU B 1 56 ? -0.23 -16.75 -16.047 1 97.88 56 LEU B O 1
ATOM 1581 N N . VAL B 1 57 ? -2.381 -16.672 -16.547 1 98.19 57 VAL B N 1
ATOM 1582 C CA . VAL B 1 57 ? -2.668 -18.062 -16.219 1 98.19 57 VAL B CA 1
ATOM 1583 C C . VAL B 1 57 ? -3.52 -18.688 -17.328 1 98.19 57 VAL B C 1
ATOM 1585 O O . VAL B 1 57 ? -4.305 -18 -17.969 1 98.19 57 VAL B O 1
ATOM 1588 N N . LEU B 1 58 ? -3.281 -19.906 -17.516 1 98.44 58 LEU B N 1
ATOM 1589 C CA . LEU B 1 58 ? -4.082 -20.672 -18.469 1 98.44 58 LEU B CA 1
ATOM 1590 C C . LEU B 1 58 ? -5 -21.641 -17.734 1 98.44 58 LEU B C 1
ATOM 1592 O O . LEU B 1 58 ? -4.797 -21.938 -16.562 1 98.44 58 LEU B O 1
ATOM 1596 N N . SER B 1 59 ? -6.035 -22.078 -18.484 1 97.25 59 SER B N 1
ATOM 1597 C CA . SER B 1 59 ? -6.977 -23 -17.844 1 97.25 59 SER B CA 1
ATOM 1598 C C . SER B 1 59 ? -7.508 -24.016 -18.844 1 97.25 59 SER B C 1
ATOM 1600 O O . SER B 1 59 ? -7.633 -23.734 -20.031 1 97.25 59 SER B O 1
ATOM 1602 N N . ILE B 1 60 ? -7.68 -25.203 -18.359 1 95.62 60 ILE B N 1
ATOM 1603 C CA . ILE B 1 60 ? -8.328 -26.281 -19.078 1 95.62 60 ILE B CA 1
ATOM 1604 C C . ILE B 1 60 ? -9.609 -26.688 -18.359 1 95.62 60 ILE B C 1
ATOM 1606 O O . ILE B 1 60 ? -9.609 -26.891 -17.141 1 95.62 60 ILE B O 1
ATOM 1610 N N . LYS B 1 61 ? -10.711 -26.75 -19.156 1 92.25 61 LYS B N 1
ATOM 1611 C CA . LYS B 1 61 ? -11.992 -27.141 -18.562 1 92.25 61 LYS B CA 1
ATOM 1612 C C . LYS B 1 61 ? -12.086 -28.656 -18.391 1 92.25 61 LYS B C 1
ATOM 1614 O O . LYS B 1 61 ? -11.445 -29.406 -19.141 1 92.25 61 LYS B O 1
ATOM 1619 N N . GLY B 1 62 ? -12.914 -29.125 -17.438 1 89.31 62 GLY B N 1
ATOM 1620 C CA . GLY B 1 62 ? -13.219 -30.547 -17.281 1 89.31 62 GLY B CA 1
ATOM 1621 C C . GLY B 1 62 ? -12.664 -31.141 -16 1 89.31 62 GLY B C 1
ATOM 1622 O O . GLY B 1 62 ? -11.914 -30.484 -15.281 1 89.31 62 GLY B O 1
ATOM 1623 N N . PRO B 1 63 ? -12.992 -32.344 -15.648 1 87.19 63 PRO B N 1
ATOM 1624 C CA . PRO B 1 63 ? -12.633 -33 -14.398 1 87.19 63 PRO B CA 1
ATOM 1625 C C . PRO B 1 63 ? -11.117 -33.062 -14.188 1 87.19 63 PRO B C 1
ATOM 1627 O O . PRO B 1 63 ? -10.656 -33.062 -13.039 1 87.19 63 PRO B O 1
ATOM 1630 N N . HIS B 1 64 ? -10.352 -33.156 -15.297 1 87.81 64 HIS B N 1
ATOM 1631 C CA . HIS B 1 64 ? -8.898 -33.188 -15.156 1 87.81 64 HIS B CA 1
ATOM 1632 C C . HIS B 1 64 ? -8.273 -31.859 -15.547 1 87.81 64 HIS B C 1
ATOM 1634 O O . HIS B 1 64 ? -7.078 -31.781 -15.844 1 87.81 64 HIS B O 1
ATOM 1640 N N . GLY B 1 65 ? -9.156 -30.891 -15.508 1 95.25 65 GLY B N 1
ATOM 1641 C CA . GLY B 1 65 ? -8.648 -29.578 -15.883 1 95.25 65 GLY B CA 1
ATOM 1642 C C . GLY B 1 65 ? -8.094 -28.797 -14.703 1 95.25 65 GLY B C 1
ATOM 1643 O O . GLY B 1 65 ? -7.582 -29.375 -13.75 1 95.25 65 GLY B O 1
ATOM 1644 N N . GLY B 1 66 ? -8.031 -27.453 -14.898 1 97.31 66 GLY B N 1
ATOM 1645 C CA . GLY B 1 66 ? -7.48 -26.562 -13.891 1 97.31 66 GLY B CA 1
ATOM 1646 C C . GLY B 1 66 ? -6.574 -25.484 -14.469 1 97.31 66 GLY B C 1
ATOM 1647 O O . GLY B 1 66 ? -6.414 -25.391 -15.688 1 97.31 66 GLY B O 1
ATOM 1648 N N . PHE B 1 67 ? -6.07 -24.812 -13.531 1 98.25 67 PHE B N 1
ATOM 1649 C CA . PHE B 1 67 ? -5.207 -23.703 -13.914 1 98.25 67 PHE B CA 1
ATOM 1650 C C . PHE B 1 67 ? -3.752 -24.141 -13.992 1 98.25 67 PHE B C 1
ATOM 1652 O O . PHE B 1 67 ? -3.316 -25 -13.211 1 98.25 67 PHE B O 1
ATOM 1659 N N . TYR B 1 68 ? -3.082 -23.547 -14.898 1 98.25 68 TYR B N 1
ATOM 1660 C CA . TYR B 1 68 ? -1.647 -23.781 -15.023 1 98.25 68 TYR B CA 1
ATOM 1661 C C . TYR B 1 68 ? -0.96 -22.594 -15.711 1 98.25 68 TYR B C 1
ATOM 1663 O O . TYR B 1 68 ? -1.626 -21.688 -16.203 1 98.25 68 TYR B O 1
ATOM 1671 N N . ILE B 1 69 ? 0.378 -22.594 -15.617 1 98.12 69 ILE B N 1
ATOM 1672 C CA . ILE B 1 69 ? 1.207 -21.594 -16.281 1 98.12 69 ILE B CA 1
ATOM 1673 C C . ILE B 1 69 ? 2.248 -22.297 -17.156 1 98.12 69 ILE B C 1
ATOM 1675 O O . ILE B 1 69 ? 2.896 -23.25 -16.719 1 98.12 69 ILE B O 1
ATOM 1679 N N . ASP B 1 70 ? 2.303 -21.859 -18.422 1 97.56 70 ASP B N 1
ATOM 1680 C CA . ASP B 1 70 ? 3.256 -22.484 -19.344 1 97.56 70 ASP B CA 1
ATOM 1681 C C . ASP B 1 70 ? 4.633 -21.844 -19.219 1 97.56 70 ASP B C 1
ATOM 1683 O O . ASP B 1 70 ? 4.824 -20.906 -18.438 1 97.56 70 ASP B O 1
ATOM 1687 N N . ALA B 1 71 ? 5.605 -22.281 -20 1 96.75 71 ALA B N 1
ATOM 1688 C CA . ALA B 1 71 ? 7.004 -21.875 -19.906 1 96.75 71 ALA B CA 1
ATOM 1689 C C . ALA B 1 71 ? 7.16 -20.375 -20.141 1 96.75 71 ALA B C 1
ATOM 1691 O O . ALA B 1 71 ? 7.809 -19.688 -19.344 1 96.75 71 ALA B O 1
ATOM 1692 N N . PRO B 1 72 ? 6.562 -19.828 -21.203 1 97.31 72 PRO B N 1
ATOM 1693 C CA . PRO B 1 72 ? 6.668 -18.375 -21.391 1 97.31 72 PRO B CA 1
ATOM 1694 C C . PRO B 1 72 ? 6.066 -17.594 -20.219 1 97.31 72 PRO B C 1
ATOM 1696 O O . PRO B 1 72 ? 6.602 -16.562 -19.828 1 97.31 72 PRO B O 1
ATOM 1699 N N . GLY B 1 73 ? 4.941 -18.109 -19.703 1 97.56 73 GLY B N 1
ATOM 1700 C CA . GLY B 1 73 ? 4.301 -17.453 -18.578 1 97.56 73 GLY B CA 1
ATOM 1701 C C . GLY B 1 73 ? 5.172 -17.422 -17.344 1 97.56 73 GLY B C 1
ATOM 1702 O O . GLY B 1 73 ? 5.125 -16.453 -16.578 1 97.56 73 GLY B O 1
ATOM 1703 N N . LEU B 1 74 ? 5.945 -18.422 -17.125 1 97.25 74 LEU B N 1
ATOM 1704 C CA . LEU B 1 74 ? 6.82 -18.516 -15.969 1 97.25 74 LEU B CA 1
ATOM 1705 C C . LEU B 1 74 ? 7.898 -17.438 -16.016 1 97.25 74 LEU B C 1
ATOM 1707 O O . LEU B 1 74 ? 8.445 -17.062 -14.977 1 97.25 74 LEU B O 1
ATOM 1711 N N . GLN B 1 75 ? 8.188 -16.891 -17.203 1 97.31 75 GLN B N 1
ATOM 1712 C CA . GLN B 1 75 ? 9.242 -15.898 -17.359 1 97.31 75 GLN B CA 1
ATOM 1713 C C . GLN B 1 75 ? 8.688 -14.484 -17.219 1 97.31 75 GLN B C 1
ATOM 1715 O O . GLN B 1 75 ? 9.453 -13.516 -17.156 1 97.31 75 GLN B O 1
ATOM 1720 N N . ARG B 1 76 ? 7.414 -14.414 -17.109 1 97.75 76 ARG B N 1
ATOM 1721 C CA . ARG B 1 76 ? 6.809 -13.094 -16.969 1 97.75 76 ARG B CA 1
ATOM 1722 C C . ARG B 1 76 ? 7.074 -12.523 -15.578 1 97.75 76 ARG B C 1
ATOM 1724 O O . ARG B 1 76 ? 7.1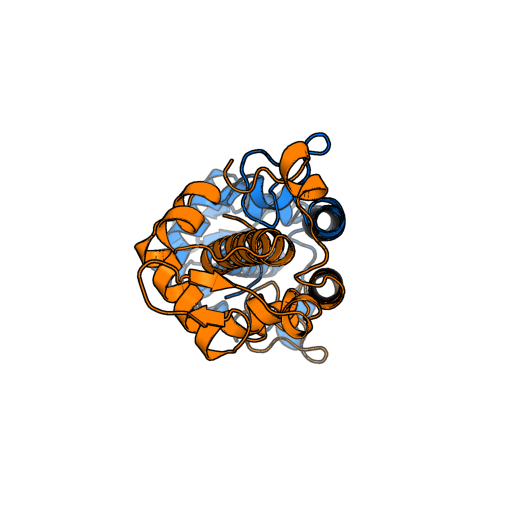41 -13.266 -14.602 1 97.75 76 ARG B O 1
ATOM 1731 N N . PRO B 1 77 ? 7.199 -11.234 -15.516 1 98.06 77 PRO B N 1
ATOM 1732 C CA . PRO B 1 77 ? 7.441 -10.602 -14.219 1 98.06 77 PRO B CA 1
ATOM 1733 C C . PRO B 1 77 ? 6.199 -10.586 -13.328 1 98.06 77 PRO B C 1
ATOM 1735 O O . PRO B 1 77 ? 5.074 -10.523 -13.836 1 98.06 77 PRO B O 1
ATOM 1738 N N . MET B 1 78 ? 6.406 -10.547 -12.055 1 96.88 78 MET B N 1
ATOM 1739 C CA . MET B 1 78 ? 5.32 -10.422 -11.086 1 96.88 78 MET B CA 1
ATOM 1740 C C . MET B 1 78 ? 4.539 -9.133 -11.305 1 96.88 78 MET B C 1
ATOM 1742 O O . MET B 1 78 ? 3.344 -9.07 -11.016 1 96.88 78 MET B O 1
ATOM 1746 N N . ALA B 1 79 ? 5.191 -8.102 -11.875 1 97.5 79 ALA B N 1
ATOM 1747 C CA . ALA B 1 79 ? 4.562 -6.82 -12.164 1 97.5 79 ALA B CA 1
ATOM 1748 C C . ALA B 1 79 ? 3.338 -6.992 -13.055 1 97.5 79 ALA B C 1
ATOM 1750 O O . ALA B 1 79 ? 2.371 -6.234 -12.953 1 97.5 79 ALA B O 1
ATOM 1751 N N . ASP B 1 80 ? 3.391 -8.016 -13.875 1 98 80 ASP B N 1
ATOM 1752 C CA . ASP B 1 80 ? 2.289 -8.25 -14.805 1 98 80 ASP B CA 1
ATOM 1753 C C . ASP B 1 80 ? 0.999 -8.578 -14.055 1 98 80 ASP B C 1
ATOM 1755 O O . ASP B 1 80 ? -0.095 -8.242 -14.508 1 98 80 ASP B O 1
ATOM 1759 N N . ILE B 1 81 ? 1.13 -9.219 -12.906 1 97.44 81 ILE B N 1
ATOM 1760 C CA . ILE B 1 81 ? -0.025 -9.57 -12.086 1 97.44 81 ILE B CA 1
ATOM 1761 C C . ILE B 1 81 ? -0.7 -8.297 -11.578 1 97.44 81 ILE B C 1
ATOM 1763 O O . ILE B 1 81 ? -1.918 -8.141 -11.703 1 97.44 81 ILE B O 1
ATOM 1767 N N . ILE B 1 82 ? 0.099 -7.391 -11.117 1 95.88 82 ILE B N 1
ATOM 1768 C CA . ILE B 1 82 ? -0.404 -6.137 -10.57 1 95.88 82 ILE B CA 1
ATOM 1769 C C . ILE B 1 82 ? -1.054 -5.312 -11.68 1 95.88 82 ILE B C 1
ATOM 1771 O O . ILE B 1 82 ? -2.176 -4.824 -11.523 1 95.88 82 ILE B O 1
ATOM 1775 N N . THR B 1 83 ? -0.387 -5.223 -12.766 1 96.5 83 THR B N 1
ATOM 1776 C CA . THR B 1 83 ? -0.872 -4.426 -13.891 1 96.5 83 THR B CA 1
ATOM 1777 C C . THR B 1 83 ? -2.193 -4.98 -14.414 1 96.5 83 THR B C 1
ATOM 1779 O O . THR B 1 83 ? -3.098 -4.215 -14.766 1 96.5 83 THR B O 1
ATOM 1782 N N . ALA B 1 84 ? -2.293 -6.211 -14.422 1 97.19 84 ALA B N 1
ATOM 1783 C CA . ALA B 1 84 ? -3.5 -6.855 -14.938 1 97.19 84 ALA B CA 1
ATOM 1784 C C . ALA B 1 84 ? -4.703 -6.543 -14.047 1 97.19 84 ALA B C 1
ATOM 1786 O O . ALA B 1 84 ? -5.832 -6.438 -14.539 1 97.19 84 ALA B O 1
ATOM 1787 N N . LEU B 1 85 ? -4.492 -6.398 -12.805 1 96.06 85 LEU B N 1
ATOM 1788 C CA . LEU B 1 85 ? -5.594 -6.285 -11.852 1 96.06 85 LEU B CA 1
ATOM 1789 C C . LEU B 1 85 ? -5.902 -4.82 -11.555 1 96.06 85 LEU B C 1
ATOM 1791 O O . LEU B 1 85 ? -7.066 -4.441 -11.422 1 96.06 85 LEU B O 1
ATOM 1795 N N . GLU B 1 86 ? -4.812 -4.008 -11.484 1 91.75 86 GLU B N 1
ATOM 1796 C CA . GLU B 1 86 ? -5.039 -2.666 -10.961 1 91.75 86 GLU B CA 1
ATOM 1797 C C . GLU B 1 86 ? -4.387 -1.61 -11.852 1 91.75 86 GLU B C 1
ATOM 1799 O O . GLU B 1 86 ? -4.402 -0.421 -11.531 1 91.75 86 GLU B O 1
ATOM 1804 N N . GLY B 1 87 ? -3.844 -2.055 -12.875 1 93.56 87 GLY B N 1
ATOM 1805 C CA . GLY B 1 87 ? -3.189 -1.104 -13.758 1 93.56 87 GLY B CA 1
ATOM 1806 C C . GLY B 1 87 ? -1.828 -0.66 -13.258 1 93.56 87 GLY B C 1
ATOM 1807 O O . GLY B 1 87 ? -1.12 -1.432 -12.609 1 93.56 87 GLY B O 1
ATOM 1808 N N . ASN B 1 88 ? -1.446 0.59 -13.617 1 92.38 88 ASN B N 1
ATOM 1809 C CA . ASN B 1 88 ? -0.078 1.038 -13.383 1 92.38 88 ASN B CA 1
ATOM 1810 C C . ASN B 1 88 ? 0 1.997 -12.195 1 92.38 88 ASN B C 1
ATOM 1812 O O . ASN B 1 88 ? 1.051 2.588 -11.938 1 92.38 88 ASN B O 1
ATOM 1816 N N . GLU B 1 89 ? -1.01 2.105 -11.438 1 88.69 89 GLU B N 1
ATOM 1817 C CA . GLU B 1 89 ? -1.07 3.096 -10.367 1 88.69 89 GLU B CA 1
ATOM 1818 C C . GLU B 1 89 ? 0.012 2.844 -9.32 1 88.69 89 GLU B C 1
ATOM 1820 O O . GLU B 1 89 ? 0.63 3.787 -8.82 1 88.69 89 GLU B O 1
ATOM 1825 N N . LEU B 1 90 ? 0.273 1.618 -9.016 1 89.94 90 LEU B N 1
ATOM 1826 C CA . LEU B 1 90 ? 1.3 1.272 -8.039 1 89.94 90 LEU B CA 1
ATOM 1827 C C . LEU B 1 90 ? 2.67 1.766 -8.492 1 89.94 90 LEU B C 1
ATOM 1829 O O . LEU B 1 90 ? 3.506 2.135 -7.668 1 89.94 90 LEU B O 1
ATOM 1833 N N . PHE B 1 91 ? 2.811 1.828 -9.758 1 92.25 91 PHE B N 1
ATOM 1834 C CA . PHE B 1 91 ? 4.137 2.072 -10.312 1 92.25 91 PHE B CA 1
ATOM 1835 C C . PHE B 1 91 ? 4.336 3.553 -10.617 1 92.25 91 PHE B C 1
ATOM 1837 O O . PHE B 1 91 ? 5.465 4.004 -10.82 1 92.25 91 PHE B O 1
ATOM 1844 N N . THR B 1 92 ? 3.25 4.305 -10.594 1 90.69 92 THR B N 1
ATOM 1845 C CA . THR B 1 92 ? 3.365 5.684 -11.055 1 90.69 92 THR B CA 1
ATOM 1846 C C . THR B 1 92 ? 2.691 6.641 -10.07 1 90.69 92 THR B C 1
ATOM 1848 O O . THR B 1 92 ? 2.887 7.855 -10.141 1 90.69 92 THR B O 1
ATOM 1851 N N . GLY B 1 93 ? 1.973 6.121 -9.203 1 89.12 93 GLY B N 1
ATOM 1852 C CA . GLY B 1 93 ? 1.099 6.953 -8.391 1 89.12 93 GLY B CA 1
ATOM 1853 C C . GLY B 1 93 ? 1.839 7.723 -7.316 1 89.12 93 GLY B C 1
ATOM 1854 O O . GLY B 1 93 ? 3.006 7.441 -7.031 1 89.12 93 GLY B O 1
ATOM 1855 N N . CYS B 1 94 ? 1.092 8.68 -6.73 1 91.06 94 CYS B N 1
ATOM 1856 C CA . CYS B 1 94 ? 1.566 9.5 -5.617 1 91.06 94 CYS B CA 1
ATOM 1857 C C . CYS B 1 94 ? 1.342 8.789 -4.285 1 91.06 94 CYS B C 1
ATOM 1859 O O . CYS B 1 94 ? 0.301 8.164 -4.078 1 91.06 94 CYS B O 1
ATOM 1861 N N . GLY B 1 95 ? 2.271 8.93 -3.381 1 87.75 95 GLY B N 1
ATOM 1862 C CA . GLY B 1 95 ? 2.15 8.32 -2.064 1 87.75 95 GLY B CA 1
ATOM 1863 C C . GLY B 1 95 ? 1.02 8.906 -1.24 1 87.75 95 GLY B C 1
ATOM 1864 O O . GLY B 1 95 ? 0.481 8.234 -0.355 1 87.75 95 GLY B O 1
ATOM 1865 N N . MET B 1 96 ? 0.623 10.141 -1.569 1 88.81 96 MET B N 1
ATOM 1866 C CA . MET B 1 96 ? -0.427 10.805 -0.8 1 88.81 96 MET B CA 1
ATOM 1867 C C . MET B 1 96 ? -1.755 10.766 -1.55 1 88.81 96 MET B C 1
ATOM 1869 O O . MET B 1 96 ? -2.717 11.422 -1.146 1 88.81 96 MET B O 1
ATOM 1873 N N . GLY B 1 97 ? -1.763 10.094 -2.615 1 87 97 GLY B N 1
ATOM 1874 C CA . GLY B 1 97 ? -3.004 9.875 -3.34 1 87 97 GLY B CA 1
ATOM 1875 C C . GLY B 1 97 ? -3.439 11.078 -4.156 1 87 97 GLY B C 1
ATOM 1876 O O . GLY B 1 97 ? -4.613 11.195 -4.516 1 87 97 GLY B O 1
ATOM 1877 N N . LEU B 1 98 ? -2.527 11.898 -4.461 1 86.75 98 LEU B N 1
ATOM 1878 C CA . LEU B 1 98 ? -2.869 13.094 -5.23 1 86.75 98 LEU B CA 1
ATOM 1879 C C . LEU B 1 98 ? -2.863 12.797 -6.727 1 86.75 98 LEU B C 1
ATOM 1881 O O . LEU B 1 98 ? -1.998 12.07 -7.215 1 86.75 98 LEU B O 1
ATOM 1885 N N . SER B 1 99 ? -3.822 13.312 -7.371 1 80.44 99 SER B N 1
ATOM 1886 C CA . SER B 1 99 ? -3.932 13.07 -8.805 1 80.44 99 SER B CA 1
ATOM 1887 C C . SER B 1 99 ? -3.004 13.992 -9.594 1 80.44 99 SER B C 1
ATOM 1889 O O . SER B 1 99 ? -2.656 13.695 -10.742 1 80.44 99 SER B O 1
ATOM 1891 N N . TYR B 1 100 ? -2.498 15.062 -9.102 1 78.94 100 TYR B N 1
ATOM 1892 C CA . TYR B 1 100 ? -1.72 16.047 -9.844 1 78.94 100 TYR B CA 1
ATOM 1893 C C . TYR B 1 100 ? -0.27 16.062 -9.375 1 78.94 100 TYR B C 1
ATOM 1895 O O . TYR B 1 100 ? 0.49 16.969 -9.719 1 78.94 100 TYR B O 1
ATOM 1903 N N . CYS B 1 101 ? 0.13 15.203 -8.82 1 86.12 101 CYS B N 1
ATOM 1904 C CA . CYS B 1 101 ? 1.504 15.133 -8.336 1 86.12 101 CYS B CA 1
ATOM 1905 C C . CYS B 1 101 ? 2.463 14.773 -9.461 1 86.12 101 CYS B C 1
ATOM 1907 O O . CYS B 1 101 ? 2.193 13.859 -10.242 1 86.12 101 CYS B O 1
ATOM 1909 N N . SER B 1 102 ? 3.525 15.602 -9.648 1 86.19 102 SER B N 1
ATOM 1910 C CA . SER B 1 102 ? 4.539 15.375 -10.672 1 86.19 102 SER B CA 1
ATOM 1911 C C . SER B 1 102 ? 5.883 15.961 -10.266 1 86.19 102 SER B C 1
ATOM 1913 O O . SER B 1 102 ? 5.992 16.594 -9.219 1 86.19 102 SER B O 1
ATOM 1915 N N . GLU B 1 103 ? 6.867 15.711 -11.102 1 86.94 103 GLU B N 1
ATOM 1916 C CA . GLU B 1 103 ? 8.188 16.281 -10.852 1 86.94 103 GLU B CA 1
ATOM 1917 C C . GLU B 1 103 ? 8.141 17.797 -10.805 1 86.94 103 GLU B C 1
ATOM 1919 O O . GLU B 1 103 ? 8.906 18.438 -10.07 1 86.94 103 GLU B O 1
ATOM 1924 N N . ASN B 1 104 ? 7.273 18.328 -11.602 1 86.12 104 ASN B N 1
ATOM 1925 C CA . ASN B 1 104 ? 7.16 19.781 -11.688 1 86.12 104 ASN B CA 1
ATOM 1926 C C . ASN B 1 104 ? 6.25 20.328 -10.594 1 86.12 104 ASN B C 1
ATOM 1928 O O . ASN B 1 104 ? 6.297 21.516 -10.289 1 86.12 104 ASN B O 1
ATOM 1932 N N . ASN B 1 105 ? 5.387 19.469 -10.086 1 85.75 105 ASN B N 1
ATOM 1933 C CA . ASN B 1 105 ? 4.484 19.812 -8.992 1 85.75 105 ASN B CA 1
ATOM 1934 C C . ASN B 1 105 ? 4.477 18.719 -7.918 1 85.75 105 ASN B C 1
ATOM 1936 O O . ASN B 1 105 ? 3.482 18.016 -7.75 1 85.75 105 ASN B O 1
ATOM 1940 N N . PRO B 1 106 ? 5.523 18.703 -7.176 1 88.06 106 PRO B N 1
ATOM 1941 C CA . PRO B 1 106 ? 5.691 17.594 -6.234 1 88.06 106 PRO B CA 1
ATOM 1942 C C . PRO B 1 106 ? 4.848 17.766 -4.973 1 88.06 106 PRO B C 1
ATOM 1944 O O . PRO B 1 106 ? 4.621 18.875 -4.52 1 88.06 106 PRO B O 1
ATOM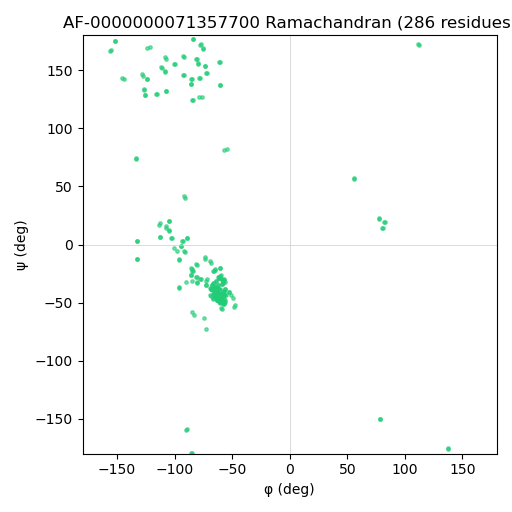 1947 N N . CYS B 1 107 ? 4.395 16.703 -4.551 1 87.94 107 CYS B N 1
ATOM 1948 C CA . CYS B 1 107 ? 3.779 16.703 -3.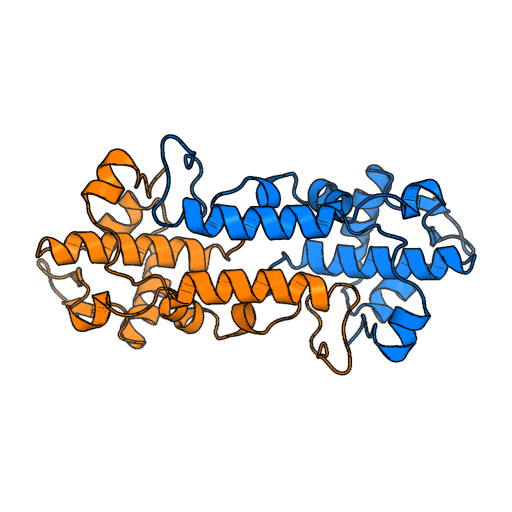227 1 87.94 107 CYS B CA 1
ATOM 1949 C C . CYS B 1 107 ? 4.84 16.703 -2.133 1 87.94 107 CYS B C 1
ATOM 1951 O O . CYS B 1 107 ? 6.027 16.516 -2.412 1 87.94 107 CYS B O 1
ATOM 1953 N N . PRO B 1 108 ? 4.395 16.875 -0.898 1 85.56 108 PRO B N 1
ATOM 1954 C CA . PRO B 1 108 ? 5.348 16.969 0.21 1 85.56 108 PRO B CA 1
ATOM 1955 C C . PRO B 1 108 ? 6.234 15.734 0.33 1 85.56 108 PRO B C 1
ATOM 1957 O O . PRO B 1 108 ? 7.395 15.836 0.735 1 85.56 108 PRO B O 1
ATOM 1960 N N . LEU B 1 109 ? 5.789 14.602 -0.035 1 90.12 109 LEU B N 1
ATOM 1961 C CA . LEU B 1 109 ? 6.566 13.375 0.114 1 90.12 109 LEU B CA 1
ATOM 1962 C C . LEU B 1 109 ? 7.062 12.875 -1.239 1 90.12 109 LEU B C 1
ATOM 1964 O O . LEU B 1 109 ? 7.543 11.75 -1.353 1 90.12 109 LEU B O 1
ATOM 1968 N N . HIS B 1 110 ? 7.027 13.664 -2.201 1 91.25 110 HIS B N 1
ATOM 1969 C CA . HIS B 1 110 ? 7.18 13.242 -3.588 1 91.25 110 HIS B CA 1
ATOM 1970 C C . HIS B 1 110 ? 8.523 12.547 -3.807 1 91.25 110 HIS B C 1
ATOM 1972 O O . HIS B 1 110 ? 8.562 11.398 -4.254 1 91.25 110 HIS B O 1
ATOM 1978 N N . GLU B 1 111 ? 9.609 13.18 -3.473 1 91.38 111 GLU B N 1
ATOM 1979 C CA . GLU B 1 111 ? 10.953 12.695 -3.791 1 91.38 111 GLU B CA 1
ATOM 1980 C C . GLU B 1 111 ? 11.289 11.438 -2.994 1 91.38 111 GLU B C 1
ATOM 1982 O O . GLU B 1 111 ? 11.828 10.477 -3.541 1 91.38 111 GLU B O 1
ATOM 1987 N N . ASP B 1 112 ? 10.961 11.477 -1.751 1 91.19 112 ASP B N 1
ATOM 1988 C CA . ASP B 1 112 ? 11.234 10.305 -0.922 1 91.19 112 ASP B CA 1
ATOM 1989 C C . ASP B 1 112 ? 10.383 9.117 -1.349 1 91.19 112 ASP B C 1
ATOM 1991 O O . ASP B 1 112 ? 10.852 7.977 -1.374 1 91.19 112 ASP B O 1
ATOM 1995 N N . PHE B 1 113 ? 9.211 9.438 -1.683 1 92.75 113 PHE B N 1
ATOM 1996 C CA . PHE B 1 113 ? 8.32 8.352 -2.066 1 92.75 113 PHE B CA 1
ATOM 1997 C C . PHE B 1 113 ? 8.695 7.797 -3.434 1 92.75 113 PHE B C 1
ATOM 1999 O O . PHE B 1 113 ? 8.523 6.605 -3.695 1 92.75 113 PHE B O 1
ATOM 2006 N N . LYS B 1 114 ? 9.109 8.617 -4.242 1 93.56 114 LYS B N 1
ATOM 2007 C CA . LYS B 1 114 ? 9.586 8.156 -5.547 1 93.56 114 LYS B CA 1
ATOM 2008 C C . LYS B 1 114 ? 10.633 7.055 -5.391 1 93.56 114 LYS B C 1
ATOM 2010 O O . LYS B 1 114 ? 10.633 6.086 -6.156 1 93.56 114 LYS B O 1
ATOM 2015 N N . ILE B 1 115 ? 11.516 7.191 -4.441 1 93.81 115 ILE B N 1
ATOM 2016 C CA . ILE B 1 115 ? 12.531 6.184 -4.18 1 93.81 115 ILE B CA 1
ATOM 2017 C C . ILE B 1 115 ? 11.867 4.871 -3.779 1 93.81 115 ILE B C 1
ATOM 2019 O O . ILE B 1 115 ? 12.227 3.807 -4.293 1 93.81 115 ILE B O 1
ATOM 2023 N N . VAL B 1 116 ? 10.945 4.957 -2.902 1 92.94 116 VAL B N 1
ATOM 2024 C CA . VAL B 1 116 ? 10.211 3.783 -2.449 1 92.94 116 VAL B CA 1
ATOM 2025 C C . VAL B 1 116 ? 9.484 3.141 -3.629 1 92.94 116 VAL B C 1
ATOM 2027 O O . VAL B 1 116 ? 9.586 1.931 -3.846 1 92.94 116 VAL B O 1
ATOM 2030 N N . ARG B 1 117 ? 8.781 3.93 -4.387 1 93 117 ARG B N 1
ATOM 2031 C CA . ARG B 1 117 ? 8.016 3.447 -5.527 1 93 117 ARG B CA 1
ATOM 2032 C C . ARG B 1 117 ? 8.914 2.766 -6.551 1 93 117 ARG B C 1
ATOM 2034 O O . ARG B 1 117 ? 8.57 1.71 -7.086 1 93 117 ARG B O 1
ATOM 2041 N N . ASN B 1 118 ? 10.039 3.375 -6.789 1 94.5 118 ASN B N 1
ATOM 2042 C CA . ASN B 1 118 ? 10.984 2.785 -7.734 1 94.5 118 ASN B CA 1
ATOM 2043 C C . ASN B 1 118 ? 11.492 1.432 -7.246 1 94.5 118 ASN B C 1
ATOM 2045 O O . ASN B 1 118 ? 11.719 0.523 -8.047 1 94.5 118 ASN B O 1
ATOM 2049 N N . GLN B 1 119 ? 11.695 1.321 -5.992 1 93.44 119 GLN B N 1
ATOM 2050 C CA . GLN B 1 119 ? 12.164 0.057 -5.434 1 93.44 119 GLN B CA 1
ATOM 2051 C C . GLN B 1 119 ? 11.109 -1.034 -5.578 1 93.44 119 GLN B C 1
ATOM 2053 O O . GLN B 1 119 ? 11.43 -2.174 -5.922 1 93.44 119 GLN B O 1
ATOM 2058 N N . ILE B 1 120 ? 9.906 -0.729 -5.336 1 93.06 120 ILE B N 1
ATOM 2059 C CA . ILE B 1 120 ? 8.812 -1.683 -5.508 1 93.06 120 ILE B CA 1
ATOM 2060 C C . ILE B 1 120 ? 8.703 -2.086 -6.977 1 93.06 120 ILE B C 1
ATOM 2062 O O . ILE B 1 120 ? 8.57 -3.271 -7.293 1 93.06 120 ILE B O 1
ATOM 2066 N N . THR B 1 121 ? 8.742 -1.066 -7.77 1 95 121 THR B N 1
ATOM 2067 C CA . THR B 1 121 ? 8.656 -1.292 -9.211 1 95 121 THR B CA 1
ATOM 2068 C C . THR B 1 121 ? 9.758 -2.234 -9.672 1 95 121 THR B C 1
ATOM 2070 O O . THR B 1 121 ? 9.492 -3.227 -10.352 1 95 121 THR B O 1
ATOM 2073 N N . SER B 1 122 ? 10.922 -1.917 -9.273 1 96.19 122 SER B N 1
ATOM 2074 C CA . SER B 1 122 ? 12.07 -2.74 -9.648 1 96.19 122 SER B CA 1
ATOM 2075 C C . SER B 1 122 ? 11.914 -4.168 -9.133 1 96.19 122 SER B C 1
ATOM 2077 O O . SER B 1 122 ? 12.133 -5.129 -9.883 1 96.19 122 SER B O 1
ATOM 2079 N N . MET B 1 123 ? 11.523 -4.305 -7.934 1 93.88 123 MET B N 1
ATOM 2080 C CA . MET B 1 123 ? 11.344 -5.621 -7.332 1 93.88 123 MET B CA 1
ATOM 2081 C C . MET B 1 123 ? 10.352 -6.457 -8.125 1 93.88 123 MET B C 1
ATOM 2083 O O . MET B 1 123 ? 10.633 -7.602 -8.477 1 93.88 123 MET B O 1
ATOM 2087 N N . LEU B 1 124 ? 9.258 -5.891 -8.5 1 95.56 124 LEU B N 1
ATOM 2088 C CA . LEU B 1 124 ? 8.172 -6.633 -9.133 1 95.56 124 LEU B CA 1
ATOM 2089 C C . LEU B 1 124 ? 8.492 -6.918 -10.594 1 95.56 124 LEU B C 1
ATOM 2091 O O . LEU B 1 124 ? 8.055 -7.934 -11.148 1 95.56 124 LEU B O 1
ATOM 2095 N N . TYR B 1 125 ? 9.242 -6.066 -11.219 1 97.38 125 TYR B N 1
ATOM 2096 C CA . TYR B 1 125 ? 9.594 -6.285 -12.617 1 97.38 125 TYR B CA 1
ATOM 2097 C C . TYR B 1 125 ? 10.75 -7.27 -12.742 1 97.38 125 TYR B C 1
ATOM 2099 O O . TYR B 1 125 ? 10.852 -7.996 -13.734 1 97.38 125 TYR B O 1
ATOM 2107 N N . LYS B 1 126 ? 11.57 -7.324 -11.773 1 96.25 126 LYS B N 1
ATOM 2108 C CA . LYS B 1 126 ? 12.742 -8.188 -11.844 1 96.25 126 LYS B CA 1
ATOM 2109 C C . LYS B 1 126 ? 12.398 -9.609 -11.391 1 96.25 126 LYS B C 1
ATOM 2111 O O . LYS B 1 126 ? 13.102 -10.562 -11.734 1 96.25 126 LYS B O 1
ATOM 2116 N N . THR B 1 127 ? 11.414 -9.742 -10.578 1 95.69 127 THR B N 1
ATOM 2117 C CA . THR B 1 127 ? 11.008 -11.055 -10.094 1 95.69 127 THR B CA 1
ATOM 2118 C C . THR B 1 127 ? 10.07 -11.734 -11.086 1 95.69 127 THR B C 1
ATOM 2120 O O . THR B 1 127 ? 9.016 -11.188 -11.422 1 95.69 127 THR B O 1
ATOM 2123 N N . THR B 1 128 ? 10.461 -12.93 -11.508 1 96.94 128 THR B N 1
ATOM 2124 C CA . THR B 1 128 ? 9.586 -13.648 -12.438 1 96.94 128 THR B CA 1
ATOM 2125 C C . THR B 1 128 ? 8.633 -14.562 -11.68 1 96.94 128 THR B C 1
ATOM 2127 O O . THR B 1 128 ? 8.906 -14.953 -10.539 1 96.94 128 THR B O 1
ATOM 2130 N N . ILE B 1 129 ? 7.582 -14.984 -12.344 1 96 129 ILE B N 1
ATOM 2131 C CA . ILE B 1 129 ? 6.539 -15.836 -11.781 1 96 129 ILE B CA 1
ATOM 2132 C C . ILE B 1 129 ? 7.117 -17.219 -11.461 1 96 129 ILE B C 1
ATOM 2134 O O . ILE B 1 129 ? 6.746 -17.828 -10.469 1 96 129 ILE B O 1
ATOM 2138 N N . GLY B 1 130 ? 7.965 -17.641 -12.258 1 94.75 130 GLY B N 1
ATOM 2139 C CA . GLY B 1 130 ? 8.508 -18.984 -12.117 1 94.75 130 GLY B CA 1
ATOM 2140 C C . GLY B 1 130 ? 9.742 -19.047 -11.234 1 94.75 130 GLY B C 1
ATOM 2141 O O . GLY B 1 130 ? 10.414 -20.078 -11.172 1 94.75 130 GLY B O 1
ATOM 2142 N N . GLU B 1 131 ? 10.07 -17.938 -10.648 1 92.19 131 GLU B N 1
ATOM 2143 C CA . GLU B 1 131 ? 11.297 -17.844 -9.859 1 92.19 131 GLU B CA 1
ATOM 2144 C C . GLU B 1 131 ? 11.195 -18.688 -8.586 1 92.19 131 GLU B C 1
ATOM 2146 O O . GLU B 1 131 ? 12.211 -19.047 -7.996 1 92.19 131 GLU B O 1
ATOM 2151 N N . PHE B 1 132 ? 9.945 -19.031 -8.297 1 85 132 PHE B N 1
ATOM 2152 C CA . PHE B 1 132 ? 9.734 -19.672 -7.012 1 85 132 PHE B CA 1
ATOM 2153 C C . PHE B 1 132 ? 9.445 -21.156 -7.199 1 85 132 PHE B C 1
ATOM 2155 O O . PHE B 1 132 ? 8.789 -21.562 -8.172 1 85 132 PHE B O 1
ATOM 2162 N N . ASN B 1 133 ? 10.086 -21.953 -6.48 1 71.12 133 ASN B N 1
ATOM 2163 C CA . ASN B 1 133 ? 9.867 -23.391 -6.578 1 71.12 133 ASN B CA 1
ATOM 2164 C C . ASN B 1 133 ? 9.484 -24 -5.23 1 71.12 133 ASN B C 1
ATOM 2166 O O . ASN B 1 133 ? 9.43 -23.281 -4.223 1 71.12 133 ASN B O 1
ATOM 2170 N N . ARG B 1 134 ? 9.062 -25.266 -5.332 1 64.38 134 ARG B N 1
ATOM 2171 C CA . ARG B 1 134 ? 8.547 -25.984 -4.18 1 64.38 134 ARG B CA 1
ATOM 2172 C C . ARG B 1 134 ? 9.508 -25.891 -2.996 1 64.38 134 ARG B C 1
ATOM 2174 O O . ARG B 1 134 ? 9.07 -25.766 -1.849 1 64.38 134 ARG B O 1
ATOM 2181 N N . GLU B 1 135 ? 10.688 -26.047 -3.264 1 58.62 135 GLU B N 1
ATOM 2182 C CA . GLU B 1 135 ? 11.656 -25.984 -2.176 1 58.62 135 GLU B CA 1
ATOM 2183 C C . GLU B 1 135 ? 11.578 -24.641 -1.453 1 58.62 135 GLU B C 1
ATOM 2185 O O . GLU B 1 135 ? 11.719 -24.578 -0.23 1 58.62 135 GLU B O 1
ATOM 2190 N N . HIS B 1 136 ? 11.258 -23.672 -2.256 1 55.94 136 HIS B N 1
ATOM 2191 C CA . HIS B 1 136 ? 11.078 -22.344 -1.679 1 55.94 136 HIS B CA 1
ATOM 2192 C C . HIS B 1 136 ? 9.789 -22.266 -0.867 1 55.94 136 HIS B C 1
ATOM 2194 O O . HIS B 1 136 ? 9.734 -21.578 0.155 1 55.94 136 HIS B O 1
ATOM 2200 N N . LEU B 1 137 ? 8.773 -23.109 -1.304 1 58.09 137 LEU B N 1
ATOM 2201 C CA . LEU B 1 137 ? 7.473 -23.078 -0.647 1 58.09 137 LEU B CA 1
ATOM 2202 C C . LEU B 1 137 ? 7.465 -23.984 0.583 1 58.09 137 LEU B C 1
ATOM 2204 O O . LEU B 1 137 ? 6.789 -23.688 1.571 1 58.09 137 LEU B O 1
ATOM 2208 N N . ASN B 1 138 ? 7.746 -25.312 0.525 1 54.72 138 ASN B N 1
ATOM 2209 C CA . ASN B 1 138 ? 7.742 -26.234 1.649 1 54.72 138 ASN B CA 1
ATOM 2210 C C . ASN B 1 138 ? 8.508 -25.672 2.844 1 54.72 138 ASN B C 1
ATOM 2212 O O . ASN B 1 138 ? 8.133 -25.906 3.994 1 54.72 138 ASN B O 1
ATOM 2216 N N . GLY B 1 139 ? 9.602 -25.281 2.689 1 50.09 139 GLY B N 1
ATOM 2217 C CA . GLY B 1 139 ? 10.273 -24.703 3.844 1 50.09 139 GLY B CA 1
ATOM 2218 C C . GLY B 1 139 ? 9.766 -23.328 4.199 1 50.09 139 GLY B C 1
ATOM 2219 O O . GLY B 1 139 ? 9.477 -23.047 5.367 1 50.09 139 GLY B O 1
ATOM 2220 N N . LYS B 1 140 ? 9.953 -22.453 3.328 1 48.66 140 LYS B N 1
ATOM 2221 C CA . LYS B 1 140 ? 9.789 -21 3.41 1 48.66 140 LYS B CA 1
ATOM 2222 C C . LYS B 1 140 ? 8.375 -20.594 3.018 1 48.66 140 LYS B C 1
ATOM 2224 O O . LYS B 1 140 ? 7.918 -19.516 3.389 1 48.66 140 LYS B O 1
ATOM 2229 N N . LEU B 1 141 ? 7.582 -21.312 2.031 1 52.5 141 LEU B N 1
ATOM 2230 C CA . LEU B 1 141 ? 6.418 -20.766 1.336 1 52.5 141 LEU B CA 1
ATOM 2231 C C . LEU B 1 141 ? 5.137 -21.078 2.098 1 52.5 141 LEU B C 1
ATOM 2233 O O . LEU B 1 141 ? 4.48 -22.094 1.829 1 52.5 141 LEU B O 1
ATOM 2237 N N . THR B 1 142 ? 5.012 -21.047 3.199 1 55.06 142 THR B N 1
ATOM 2238 C CA . THR B 1 142 ? 3.674 -21.109 3.779 1 55.06 142 THR B CA 1
ATOM 2239 C C . THR B 1 142 ? 2.789 -19.984 3.246 1 55.06 142 THR B C 1
ATOM 2241 O O . THR B 1 142 ? 2.912 -18.844 3.674 1 55.06 142 THR B O 1
ATOM 2244 N N . LEU B 1 143 ? 2.24 -20.297 1.969 1 56.5 143 LEU B N 1
ATOM 2245 C CA . LEU B 1 143 ? 1.373 -19.312 1.336 1 56.5 143 LEU B CA 1
ATOM 2246 C C . LEU B 1 143 ? 0.014 -19.266 2.027 1 56.5 143 LEU B C 1
ATOM 2248 O O . LEU B 1 143 ? -0.875 -18.516 1.601 1 56.5 143 LEU B O 1
ATOM 2252 N N . ASN B 1 144 ? -0.308 -20.281 2.977 1 52.97 144 ASN B N 1
ATOM 2253 C CA . ASN B 1 144 ? -1.61 -20.375 3.629 1 52.97 144 ASN B CA 1
ATOM 2254 C C . ASN B 1 144 ? -1.579 -19.797 5.035 1 52.97 144 ASN B C 1
ATOM 2256 O O . ASN B 1 144 ? -2.562 -19.891 5.773 1 52.97 144 ASN B O 1
ATOM 2260 N N . LYS B 1 145 ? -0.44 -19.375 5.461 1 44.12 145 LYS B N 1
ATOM 2261 C CA . LYS B 1 145 ? -0.537 -19.203 6.906 1 44.12 145 LYS B CA 1
ATOM 2262 C C . LYS B 1 145 ? -0.948 -17.781 7.266 1 44.12 145 LYS B C 1
ATOM 2264 O O . LYS B 1 145 ? -0.576 -16.828 6.574 1 44.12 145 LYS B O 1
#

Sequence (290 aa):
MGFFSKTCEYAMRAVIYIAVRSQEGQRTGIREIAENINSPEHFLAKILQKLSQQGLVLSIKGPHGGFYIDAPGLQRPMADIITALEGNELFTGCGMGLSYCSENNPCPLHEDFKIVRNQITSMLYKTTIGEFNREHLNGKLTLNKMGFFSKTCEYAMRAVIYIAVRSQEGQRTGIREIAENINSPEHFLAKI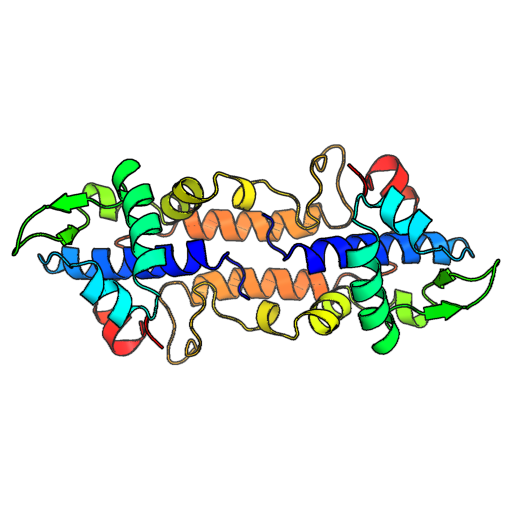LQKLSQQGLVLSIKGPHGGFYIDAPGLQRPMADIITALEGNELFTGCGMGLSYCSENNPCPLHEDFKIVRNQITSMLYKTTIGEFNREHLNGKLTLNK

Radius of gyration: 21.57 Å; Cα contacts (8 Å, |Δi|>4): 488; chains: 2; bounding box: 32×64×42 Å

Organism: NCBI:txid346377

pLDDT: mean 89.52, std 12.64, range [41.38, 98.44]